Protein 6KD7 (pdb70)

Organism: Nonlabens dokdonensis (strain DSM 17205 / KCTC 12402 / DSW-6) (NCBI:txid592029)

Structure (mmCIF, N/CA/C/O backbone):
data_6KD7
#
_entry.id   6KD7
#
_cell.length_a   194.718
_cell.length_b   194.718
_cell.length_c   107.544
_cell.angle_alpha   90.000
_cell.angle_beta   90.000
_cell.angle_gamma   120.000
#
_symmetry.space_group_name_H-M   'P 63 2 2'
#
loop_
_entity.id
_entity.type
_entity.pdbx_description
1 polymer 'Polyprenyl synthetase'
2 non-polymer PYROPHOSPHATE
3 non-polymer GLYCEROL
4 non-polymer 'MAGNESIUM ION'
5 water water
#
loop_
_atom_site.group_PDB
_atom_site.id
_atom_site.type_symbol
_atom_site.label_atom_id
_atom_site.label_alt_id
_atom_site.label_comp_id
_atom_site.label_asym_id
_atom_site.label_entity_id
_atom_site.label_seq_id
_atom_site.pdbx_PDB_ins_code
_atom_site.Cartn_x
_atom_site.Cartn_y
_atom_site.Cartn_z
_atom_site.occupancy
_atom_site.B_iso_or_equiv
_atom_site.auth_seq_id
_atom_site.auth_comp_id
_atom_site.auth_asym_id
_atom_site.auth_atom_id
_atom_site.pdbx_PDB_model_num
ATOM 1 N N . MET A 1 1 ? 55.804 83.003 -2.266 1.00 69.34 1 MET A N 1
ATOM 2 C CA . MET A 1 1 ? 56.913 83.265 -1.294 1.00 74.67 1 MET A CA 1
ATOM 3 C C . MET A 1 1 ? 58.071 83.935 -2.032 1.00 68.44 1 MET A C 1
ATOM 4 O O . MET A 1 1 ? 58.256 83.641 -3.215 1.00 69.01 1 MET A O 1
ATOM 9 N N . ASN A 1 2 ? 58.882 84.716 -1.330 1.00 54.65 2 ASN A N 1
ATOM 10 C CA . ASN A 1 2 ? 60.168 85.202 -1.868 1.00 56.47 2 ASN A CA 1
ATOM 11 C C . ASN A 1 2 ? 60.989 83.989 -2.280 1.00 56.32 2 ASN A C 1
ATOM 12 O O . ASN A 1 2 ? 60.671 82.860 -1.837 1.00 56.59 2 ASN A O 1
ATOM 17 N N . THR A 1 3 ? 61.976 84.235 -3.127 1.00 50.78 3 THR A N 1
ATOM 18 C CA . THR A 1 3 ? 63.000 83.246 -3.533 1.00 56.66 3 THR A CA 1
ATOM 19 C C . THR A 1 3 ? 63.800 82.828 -2.290 1.00 48.29 3 THR A C 1
ATOM 20 O O . THR A 1 3 ? 64.045 83.700 -1.413 1.00 50.49 3 THR A O 1
ATOM 24 N N . LEU A 1 4 ? 64.188 81.555 -2.219 1.00 47.76 4 LEU A N 1
ATOM 25 C CA . LEU A 1 4 ? 65.205 81.042 -1.266 1.00 54.50 4 LEU A CA 1
ATOM 26 C C . LEU A 1 4 ? 66.335 82.062 -1.109 1.00 57.09 4 LEU A C 1
ATOM 27 O O . LEU A 1 4 ? 66.708 82.347 0.051 1.00 57.60 4 LEU A O 1
ATOM 32 N N . LYS A 1 5 ? 66.881 82.571 -2.218 1.00 58.31 5 LYS A N 1
ATOM 33 C CA . LYS A 1 5 ? 68.103 83.416 -2.186 1.00 55.45 5 LYS A CA 1
ATOM 34 C C . LYS A 1 5 ? 67.784 84.722 -1.445 1.00 47.78 5 LYS A C 1
ATOM 35 O O . LYS A 1 5 ? 68.611 85.223 -0.687 1.00 46.00 5 LYS A O 1
ATOM 41 N N . SER A 1 6 ? 66.614 85.282 -1.692 1.00 46.28 6 SER A N 1
ATOM 42 C CA . SER A 1 6 ? 66.137 86.521 -1.038 1.00 45.65 6 SER A CA 1
ATOM 43 C C . SER A 1 6 ? 65.917 86.253 0.472 1.00 46.17 6 SER A C 1
ATOM 44 O O . SER A 1 6 ? 66.394 87.062 1.310 1.00 40.55 6 SER A O 1
ATOM 47 N N . LEU A 1 7 ? 65.187 85.182 0.817 1.00 40.73 7 LEU A N 1
ATOM 48 C CA . LEU A 1 7 ? 64.958 84.771 2.238 1.00 38.76 7 LEU A CA 1
ATOM 49 C C . LEU A 1 7 ? 66.307 84.514 2.933 1.00 35.33 7 LEU A C 1
ATOM 50 O O . LEU A 1 7 ? 66.507 85.067 4.041 1.00 37.29 7 LEU A O 1
ATOM 55 N N . ARG A 1 8 ? 67.214 83.800 2.281 1.00 35.74 8 ARG A N 1
ATOM 56 C CA . ARG A 1 8 ? 68.517 83.488 2.907 1.00 40.23 8 ARG A CA 1
ATOM 57 C C . ARG A 1 8 ? 69.261 84.791 3.203 1.00 44.33 8 ARG A C 1
ATOM 58 O O . ARG A 1 8 ? 69.841 84.898 4.275 1.00 43.59 8 ARG A O 1
ATOM 66 N N . THR A 1 9 ? 69.160 85.770 2.310 1.00 42.15 9 THR A N 1
ATOM 67 C CA . THR A 1 9 ? 69.943 87.015 2.453 1.00 42.15 9 THR A CA 1
ATOM 68 C C . THR A 1 9 ? 69.401 87.777 3.665 1.00 37.69 9 THR A C 1
ATOM 69 O O . THR A 1 9 ? 70.216 88.248 4.489 1.00 39.20 9 THR A O 1
ATOM 73 N N . THR A 1 10 ? 68.081 87.938 3.747 1.00 37.05 10 THR A N 1
ATOM 74 C CA . THR A 1 10 ? 67.391 88.594 4.888 1.00 37.74 10 THR A CA 1
ATOM 75 C C . THR A 1 10 ? 67.730 87.806 6.170 1.00 36.65 10 THR A C 1
ATOM 76 O O . THR A 1 10 ? 68.067 88.426 7.185 1.00 36.01 10 THR A O 1
ATOM 80 N N . PHE A 1 11 ? 67.641 86.477 6.105 1.00 34.70 11 PHE A N 1
ATOM 81 C CA . PHE A 1 11 ? 67.879 85.595 7.276 1.00 37.74 11 PHE A CA 1
ATOM 82 C C . PHE A 1 11 ? 69.274 85.844 7.843 1.00 35.66 11 PHE A C 1
ATOM 83 O O . PHE A 1 11 ? 69.334 86.093 9.067 1.00 37.23 11 PHE A O 1
ATOM 91 N N . LEU A 1 12 ? 70.314 85.928 7.005 1.00 35.89 12 LEU A N 1
ATOM 92 C CA . LEU A 1 12 ? 71.720 86.052 7.484 1.00 35.22 12 LEU A CA 1
ATOM 93 C C . LEU A 1 12 ? 71.945 87.443 8.040 1.00 36.63 12 LEU A C 1
ATOM 94 O O . LEU A 1 12 ? 72.683 87.566 9.034 1.00 41.28 12 LEU A O 1
ATOM 99 N N . GLU A 1 13 ? 71.235 88.435 7.528 1.00 40.29 13 GLU A N 1
ATOM 100 C CA . GLU A 1 13 ? 71.283 89.802 8.105 1.00 50.88 13 GLU A CA 1
ATOM 101 C C . GLU A 1 13 ? 70.664 89.782 9.509 1.00 45.29 13 GLU A C 1
ATOM 102 O O . GLU A 1 13 ? 71.265 90.352 10.431 1.00 41.52 13 GLU A O 1
ATOM 108 N N . GLU A 1 14 ? 69.479 89.195 9.639 1.00 40.49 14 GLU A N 1
ATOM 109 C CA . GLU A 1 14 ? 68.701 89.193 10.902 1.00 44.14 14 GLU A CA 1
ATOM 110 C C . GLU A 1 14 ? 69.420 88.313 11.955 1.00 43.79 14 GLU A C 1
ATOM 111 O O . GLU A 1 14 ? 69.515 88.759 13.121 1.00 43.79 14 GLU A O 1
ATOM 117 N N . LEU A 1 15 ? 70.009 87.180 11.547 1.00 39.98 15 LEU A N 1
ATOM 118 C CA . LEU A 1 15 ? 70.883 86.335 12.405 1.00 40.70 15 LEU A CA 1
ATOM 119 C C . LEU A 1 15 ? 71.984 87.189 13.033 1.00 43.12 15 LEU A C 1
ATOM 120 O O . LEU A 1 15 ? 72.134 87.174 14.271 1.00 41.06 15 LEU A O 1
ATOM 125 N N . LYS A 1 16 ? 72.730 87.918 12.217 1.00 43.16 16 LYS A N 1
ATOM 126 C CA . LYS A 1 16 ? 73.846 88.724 12.759 1.00 49.25 16 LYS A CA 1
ATOM 127 C C . LYS A 1 16 ? 73.280 89.747 13.742 1.00 48.54 16 LYS A C 1
ATOM 128 O O . LYS A 1 16 ? 73.889 89.954 14.788 1.00 56.17 16 LYS A O 1
ATOM 134 N N . SER A 1 17 ? 72.156 90.355 13.394 1.00 39.07 17 SER A N 1
ATOM 135 C CA . SER A 1 17 ? 71.492 91.370 14.246 1.00 44.24 17 SER A CA 1
ATOM 136 C C . SER A 1 17 ? 70.899 90.804 15.549 1.00 44.61 17 SER A C 1
ATOM 137 O O . SER A 1 17 ? 70.936 91.520 16.543 1.00 51.21 17 SER A O 1
ATOM 140 N N . LYS A 1 18 ? 70.324 89.599 15.538 1.00 44.61 18 LYS A N 1
ATOM 141 C CA . LYS A 1 18 ? 69.620 89.082 16.747 1.00 44.91 18 LYS A CA 1
ATOM 142 C C . LY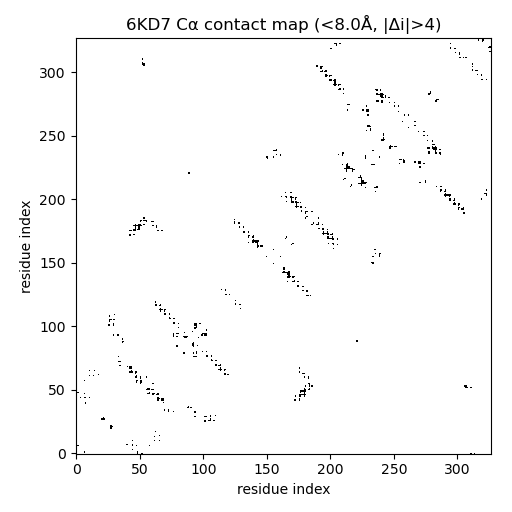S A 1 18 ? 70.446 88.138 17.626 1.00 45.74 18 LYS A C 1
ATOM 14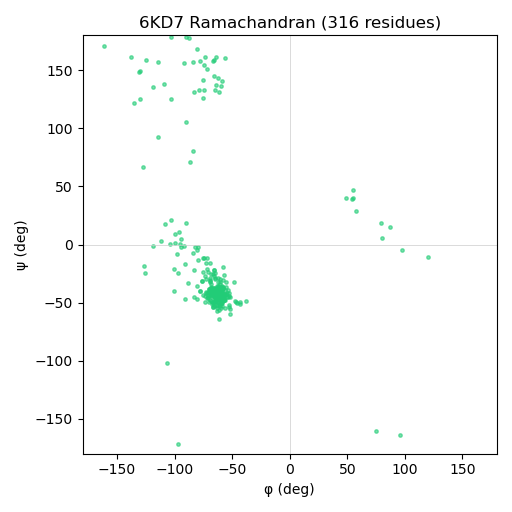3 O O . LYS A 1 18 ? 69.931 87.749 18.675 1.00 49.93 18 LYS A O 1
ATOM 149 N N . VAL A 1 19 ? 71.633 87.717 17.195 1.00 38.30 19 VAL A N 1
ATOM 150 C CA . VAL A 1 19 ? 72.481 86.868 18.082 1.00 34.94 19 VAL A CA 1
ATOM 151 C C . VAL A 1 19 ? 73.712 87.711 18.382 1.00 31.35 19 VAL A C 1
ATOM 152 O O . VAL A 1 19 ? 74.654 87.645 17.613 1.00 32.32 19 VAL A O 1
ATOM 156 N N . THR A 1 20 ? 73.667 88.458 19.479 1.00 29.91 20 THR A N 1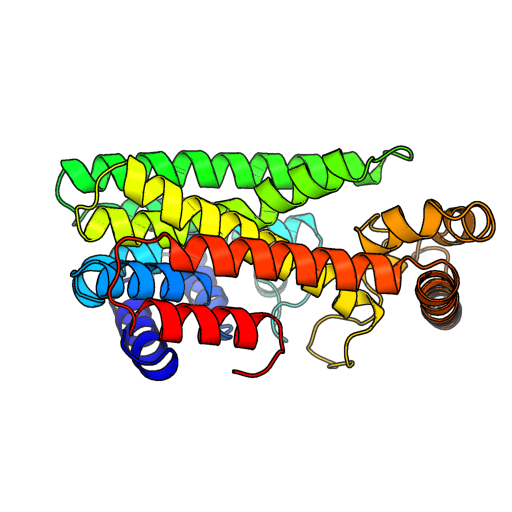
ATOM 157 C CA . THR A 1 20 ? 74.717 89.458 19.780 1.00 36.03 20 THR A CA 1
ATOM 158 C C . THR A 1 20 ? 75.482 89.191 21.079 1.00 34.55 20 THR A C 1
ATOM 159 O O . THR A 1 20 ? 76.381 89.974 21.359 1.00 39.44 20 THR A O 1
ATOM 163 N N . ALA A 1 21 ? 75.163 88.141 21.832 1.00 31.16 21 ALA A N 1
ATOM 164 C CA . ALA A 1 21 ? 75.906 87.934 23.093 1.00 29.94 21 ALA A CA 1
ATOM 165 C C . ALA A 1 21 ? 77.385 87.724 22.762 1.00 31.37 21 ALA A C 1
ATOM 166 O O . ALA A 1 21 ? 77.657 86.952 21.862 1.00 32.94 21 ALA A O 1
ATOM 168 N N . THR A 1 22 ? 78.287 88.428 23.442 1.00 29.18 22 THR A N 1
ATOM 169 C CA . THR A 1 22 ? 79.730 88.234 23.164 1.00 34.67 22 THR A CA 1
ATOM 170 C C . THR A 1 22 ? 80.533 87.896 24.425 1.00 34.64 22 THR A C 1
ATOM 171 O O . THR A 1 22 ? 81.588 87.302 24.283 1.00 31.30 22 THR A O 1
ATOM 175 N N . GLU A 1 23 ? 80.054 88.286 25.604 1.00 36.20 23 GLU A N 1
ATOM 176 C CA . GLU A 1 23 ? 80.836 88.067 26.848 1.00 37.22 23 GLU A CA 1
ATOM 177 C C . GLU A 1 23 ? 80.072 87.162 27.817 1.00 35.31 23 GLU A C 1
ATOM 178 O O . GLU A 1 23 ? 78.895 87.416 28.007 1.00 31.93 23 GLU A O 1
ATOM 184 N N . PRO A 1 24 ? 80.699 86.151 28.460 1.00 31.44 24 PRO A N 1
ATOM 185 C CA . PRO A 1 24 ? 82.120 85.824 28.290 1.00 28.08 24 PRO A CA 1
ATOM 186 C C . PRO A 1 24 ? 82.446 85.108 26.970 1.00 27.72 24 PRO A C 1
ATOM 187 O O . PRO A 1 24 ? 81.715 84.255 26.584 1.00 28.91 24 PRO A O 1
ATOM 191 N N . ALA A 1 25 ? 83.583 85.455 26.377 1.00 28.30 25 ALA A N 1
ATOM 192 C CA . ALA A 1 25 ? 84.003 84.940 25.058 1.00 29.73 25 ALA A CA 1
ATOM 193 C C . ALA A 1 25 ? 84.106 83.415 25.082 1.00 26.05 25 ALA A C 1
ATOM 194 O O . ALA A 1 25 ? 83.717 82.819 24.102 1.00 24.51 25 ALA A O 1
ATOM 196 N N . GLY A 1 26 ? 84.593 82.836 26.177 1.00 24.81 26 GLY A N 1
ATOM 197 C CA . GLY A 1 26 ? 84.726 81.365 26.304 1.00 25.42 26 GLY A CA 1
ATOM 198 C C . GLY A 1 26 ? 83.402 80.633 26.107 1.00 26.74 26 GLY A C 1
ATOM 199 O O . GLY A 1 26 ? 83.396 79.414 25.743 1.00 27.09 26 GLY A O 1
ATOM 200 N N . LEU A 1 27 ? 82.291 81.317 26.384 1.00 25.77 27 LEU A N 1
ATOM 201 C CA . LEU A 1 27 ? 80.958 80.728 26.164 1.00 25.73 27 LEU A CA 1
ATOM 202 C C . LEU A 1 27 ? 80.440 81.056 24.751 1.00 23.14 27 LEU A C 1
ATOM 203 O O . LEU A 1 27 ? 79.862 80.154 24.100 1.00 26.51 27 LEU A O 1
ATOM 208 N N . TYR A 1 28 ? 80.528 82.317 24.311 1.00 23.95 28 TYR A N 1
ATOM 209 C CA . TYR A 1 28 ? 79.753 82.799 23.128 1.00 24.90 28 TYR A CA 1
ATOM 210 C C . TYR A 1 28 ? 80.598 82.766 21.844 1.00 24.87 28 TYR A C 1
ATOM 211 O O . TYR A 1 28 ? 79.983 82.584 20.774 1.00 26.20 28 TYR A O 1
ATOM 220 N N . ASP A 1 29 ? 81.931 82.821 21.910 1.00 26.36 29 ASP A N 1
ATOM 221 C CA . ASP A 1 29 ? 82.762 82.756 20.665 1.00 28.59 29 ASP A CA 1
ATOM 222 C C . ASP A 1 29 ? 82.392 81.530 19.835 1.00 25.88 29 ASP A C 1
ATOM 223 O O . ASP A 1 29 ? 82.142 81.644 18.643 1.00 24.64 29 ASP A O 1
ATOM 228 N N . PRO A 1 30 ? 82.235 80.326 20.438 1.00 24.46 30 PRO A N 1
ATOM 229 C CA . PRO A 1 30 ? 81.842 79.162 19.677 1.00 23.49 30 PRO A CA 1
ATOM 230 C C . PRO A 1 30 ? 80.433 79.253 19.098 1.00 24.31 30 PRO A C 1
ATOM 231 O O . PRO A 1 30 ? 80.157 78.559 18.128 1.00 23.40 30 PRO A O 1
ATOM 235 N N . VAL A 1 31 ? 79.554 80.088 19.646 1.00 25.90 31 VAL A N 1
ATOM 236 C CA . VAL A 1 31 ? 78.200 80.211 19.046 1.00 24.86 31 VAL A CA 1
ATOM 237 C C . VAL A 1 31 ? 78.357 80.923 17.695 1.00 23.93 31 VAL A C 1
ATOM 238 O O . VAL A 1 31 ? 77.793 80.454 16.698 1.00 23.30 31 VAL A O 1
ATOM 242 N N . HIS A 1 32 ? 79.067 82.037 17.665 1.00 24.37 32 HIS A N 1
ATOM 243 C CA . HIS A 1 32 ? 79.306 82.795 16.399 1.00 30.26 32 HIS A CA 1
ATOM 244 C C . HIS A 1 32 ? 80.038 81.901 15.372 1.00 31.06 32 HIS A C 1
ATOM 245 O O . HIS A 1 32 ? 79.657 81.877 14.179 1.00 25.68 32 HIS A O 1
ATOM 252 N N . TYR A 1 33 ? 81.012 81.121 15.848 1.00 28.82 33 TYR A N 1
ATOM 253 C CA . TYR A 1 33 ? 81.788 80.204 15.002 1.00 24.98 33 TYR A CA 1
ATOM 254 C C . TYR A 1 33 ? 80.851 79.199 14.349 1.00 24.99 33 TYR A C 1
ATOM 255 O O . TYR A 1 33 ? 80.878 79.055 13.130 1.00 25.39 33 TYR A O 1
ATOM 264 N N . ILE A 1 34 ? 80.039 78.475 15.117 1.00 26.48 34 ILE A N 1
ATOM 265 C CA . ILE A 1 34 ? 79.253 77.384 14.487 1.00 25.30 34 ILE A CA 1
ATOM 266 C C . ILE A 1 34 ? 78.176 77.982 13.575 1.00 26.86 34 ILE A C 1
ATOM 267 O O . ILE A 1 34 ? 77.831 77.327 12.559 1.00 26.82 34 ILE A O 1
ATOM 272 N N . LEU A 1 35 ? 77.650 79.167 13.889 1.00 27.05 35 LEU A N 1
ATOM 273 C CA . LEU A 1 35 ? 76.591 79.796 13.043 1.00 29.96 35 LEU A CA 1
ATOM 274 C C . LEU A 1 35 ? 77.192 80.369 11.765 1.00 34.18 35 LEU A C 1
ATOM 275 O O . LEU A 1 35 ? 76.423 80.668 10.895 1.00 33.86 35 LEU A O 1
ATOM 280 N N . ASP A 1 36 ? 78.514 80.467 11.667 1.00 34.80 36 ASP A N 1
ATOM 281 C CA . ASP A 1 36 ? 79.207 81.038 10.502 1.00 37.14 36 ASP A CA 1
ATOM 282 C C . ASP A 1 36 ? 79.808 79.945 9.618 1.00 37.69 36 ASP A C 1
ATOM 283 O O . ASP A 1 36 ? 80.687 80.280 8.863 1.00 44.06 36 ASP A O 1
ATOM 288 N N . LEU A 1 37 ? 79.354 78.707 9.669 1.00 35.00 37 LEU A N 1
ATOM 289 C CA . LEU A 1 37 ? 79.958 77.646 8.832 1.00 35.85 37 LEU A CA 1
ATOM 290 C C . LEU A 1 37 ? 79.206 77.543 7.507 1.00 45.13 37 LEU A C 1
ATOM 291 O O . LEU A 1 37 ? 79.579 76.699 6.695 1.00 36.05 37 LEU A O 1
ATOM 296 N N . GLY A 1 38 ? 78.164 78.349 7.299 1.00 48.89 38 GLY A N 1
ATOM 297 C CA . GLY A 1 38 ? 77.505 78.435 5.982 1.00 45.65 38 GLY A CA 1
ATOM 298 C C . GLY A 1 38 ? 76.609 77.261 5.618 1.00 40.98 38 GLY A C 1
ATOM 299 O O . GLY A 1 38 ? 76.101 76.558 6.502 1.00 42.18 38 GLY A O 1
ATOM 300 N N . GLY A 1 39 ? 76.339 77.127 4.322 1.00 46.85 39 GLY A N 1
ATOM 301 C CA . GLY A 1 39 ? 75.363 76.174 3.759 1.00 48.78 39 GLY A CA 1
ATOM 302 C C . GLY A 1 39 ? 73.971 76.766 3.494 1.00 48.88 39 GLY A C 1
ATOM 303 O O . GLY A 1 39 ? 73.790 78.008 3.482 1.00 45.77 39 GLY A O 1
ATOM 304 N N . LYS A 1 40 ? 73.004 75.867 3.319 1.00 48.66 40 LYS A N 1
ATOM 305 C CA . LYS A 1 40 ? 71.683 76.151 2.713 1.00 57.15 40 LYS A CA 1
ATOM 306 C C . LYS A 1 40 ? 70.715 76.724 3.754 1.00 42.87 40 LYS A C 1
ATOM 307 O O . LYS A 1 40 ? 69.836 77.420 3.302 1.00 41.91 40 LYS A O 1
ATOM 313 N N . ARG A 1 41 ? 70.916 76.514 5.061 1.00 35.64 41 ARG A N 1
ATOM 314 C CA . ARG A 1 41 ? 69.990 76.963 6.143 1.00 32.13 41 ARG A CA 1
ATOM 315 C C . ARG A 1 41 ? 68.558 76.552 5.814 1.00 31.60 41 ARG A C 1
ATOM 316 O O . ARG A 1 41 ? 67.659 77.385 5.980 1.00 30.05 41 ARG A O 1
ATOM 324 N N . LEU A 1 42 ? 68.366 75.357 5.271 1.00 31.64 42 LEU A N 1
ATOM 325 C CA . LEU A 1 42 ? 67.052 74.787 4.905 1.00 34.19 42 LEU A CA 1
ATOM 326 C C . LEU A 1 42 ? 66.059 75.017 6.044 1.00 35.22 42 LEU A C 1
ATOM 327 O O . LEU A 1 42 ? 64.904 75.408 5.771 1.00 33.86 42 LEU A O 1
ATOM 332 N N . ARG A 1 43 ? 66.412 74.674 7.279 1.00 34.02 43 ARG A N 1
ATOM 333 C CA . ARG A 1 43 ? 65.378 74.577 8.349 1.00 32.12 43 ARG A CA 1
ATOM 334 C C . ARG A 1 43 ? 64.786 75.951 8.645 1.00 28.61 43 ARG A C 1
ATOM 335 O O . ARG A 1 43 ? 63.589 76.151 8.558 1.00 26.69 43 ARG A O 1
ATOM 343 N N . PRO A 1 44 ? 65.578 76.991 8.934 1.00 28.85 44 PRO A N 1
ATOM 344 C CA . PRO A 1 44 ? 64.995 78.298 9.189 1.00 30.73 44 PRO A CA 1
ATOM 345 C C . PRO A 1 44 ? 64.165 78.817 7.999 1.00 33.06 44 PRO A C 1
ATOM 346 O O . PRO A 1 44 ? 63.177 79.422 8.226 1.00 31.54 44 PRO A O 1
ATOM 350 N N . LEU A 1 45 ? 64.591 78.544 6.770 1.00 29.99 45 LEU A N 1
ATOM 351 C CA . LEU A 1 45 ? 63.904 79.031 5.551 1.00 28.84 45 LEU A CA 1
ATOM 352 C C . LEU A 1 45 ? 62.572 78.328 5.416 1.00 26.23 45 LEU A C 1
ATOM 353 O O . LEU A 1 45 ? 61.699 78.952 4.904 1.00 28.64 45 LEU A O 1
ATOM 358 N N . LEU A 1 46 ? 62.396 77.111 5.899 1.00 23.81 46 LEU A N 1
ATOM 359 C CA . LEU A 1 46 ? 61.057 76.470 5.900 1.00 28.09 46 LEU A CA 1
ATOM 360 C C . LEU A 1 46 ? 60.079 77.316 6.752 1.00 31.64 46 LEU A C 1
ATOM 361 O O . LEU A 1 46 ? 58.901 77.437 6.344 1.00 29.52 46 LEU A O 1
ATOM 366 N N . THR A 1 47 ? 60.540 77.852 7.887 1.00 29.91 47 THR A N 1
ATOM 367 C CA . THR A 1 47 ? 59.747 78.662 8.837 1.00 29.17 47 THR A CA 1
ATOM 368 C C . THR A 1 47 ? 59.264 79.917 8.083 1.00 33.07 47 THR A C 1
ATOM 369 O O . THR A 1 47 ? 58.017 80.132 8.058 1.00 30.27 47 THR A O 1
ATOM 373 N N . LEU A 1 48 ? 60.183 80.640 7.439 1.00 29.73 48 LEU A N 1
ATOM 374 C CA . LEU A 1 48 ? 59.881 81.876 6.662 1.00 33.67 48 LEU A CA 1
ATOM 375 C C . LEU A 1 48 ? 58.931 81.555 5.499 1.00 33.77 48 LEU A C 1
ATOM 376 O O . LEU A 1 48 ? 57.933 82.265 5.318 1.00 34.87 48 LEU A O 1
ATOM 381 N N . MET A 1 49 ? 59.160 80.474 4.780 1.00 31.22 49 MET A N 1
ATOM 382 C CA . MET A 1 49 ? 58.312 80.114 3.635 1.00 33.38 49 MET A CA 1
ATOM 383 C C . MET A 1 49 ? 56.895 79.852 4.146 1.00 36.87 49 MET A C 1
ATOM 384 O O . MET A 1 49 ? 55.943 80.309 3.491 1.00 31.06 49 MET A O 1
ATOM 389 N N . SER A 1 50 ? 56.758 79.092 5.234 1.00 32.25 50 SER A N 1
ATOM 390 C CA . SER A 1 50 ? 55.455 78.706 5.841 1.00 33.50 50 SER A CA 1
ATOM 391 C C . SER A 1 50 ? 54.696 79.982 6.223 1.00 34.79 50 SER A C 1
ATOM 392 O O . SER A 1 50 ? 53.532 80.129 5.864 1.00 35.55 50 SER A O 1
ATOM 395 N N . ALA A 1 51 ? 55.366 80.868 6.934 1.00 29.97 51 ALA A N 1
ATOM 396 C CA . ALA A 1 51 ? 54.831 82.156 7.355 1.00 34.75 51 ALA A CA 1
ATOM 397 C C . ALA A 1 51 ? 54.259 82.865 6.107 1.00 38.82 51 ALA A C 1
ATOM 398 O O . ALA A 1 51 ? 53.063 83.095 6.092 1.00 33.25 51 ALA A O 1
ATOM 400 N N . GLU A 1 52 ? 55.065 83.131 5.084 1.00 38.00 52 GLU A N 1
ATOM 401 C CA . GLU A 1 52 ? 54.635 83.892 3.878 1.00 39.50 52 GLU A CA 1
ATOM 402 C C . GLU A 1 52 ? 53.417 83.227 3.215 1.00 41.76 52 GLU A C 1
ATOM 403 O O . GLU A 1 52 ? 52.392 83.897 3.077 1.00 48.91 52 GLU A O 1
ATOM 409 N N . MET A 1 53 ? 53.515 81.951 2.886 1.00 36.46 53 MET A N 1
ATOM 410 C CA . MET A 1 53 ? 52.432 81.168 2.276 1.00 37.82 53 MET A CA 1
ATOM 411 C C . MET A 1 53 ? 51.120 81.345 3.027 1.00 39.19 53 MET A C 1
ATOM 412 O O . MET A 1 53 ? 50.094 81.075 2.412 1.00 39.00 53 MET A O 1
ATOM 417 N N . TYR A 1 54 ? 51.130 81.546 4.336 1.00 31.79 54 TYR A N 1
ATOM 418 C CA . TYR A 1 54 ? 49.874 81.559 5.120 1.00 32.24 54 TYR A CA 1
ATOM 419 C C . TYR A 1 54 ? 49.497 83.009 5.465 1.00 32.20 54 TYR A C 1
ATOM 420 O O . TYR A 1 54 ? 48.498 83.249 6.155 1.00 37.35 54 TYR A O 1
ATOM 429 N N . GLY A 1 55 ? 50.290 83.971 5.026 1.00 31.04 55 GLY A N 1
ATOM 430 C CA . GLY A 1 55 ? 49.851 85.361 5.053 1.00 31.85 55 GLY A CA 1
ATOM 431 C C . GLY A 1 55 ? 50.735 86.236 5.884 1.00 43.18 55 GLY A C 1
ATOM 432 O O . GLY A 1 55 ? 50.531 87.442 5.795 1.00 46.98 55 GLY A O 1
ATOM 433 N N . ALA A 1 56 ? 51.674 85.713 6.682 1.00 39.72 56 ALA A N 1
ATOM 434 C CA . ALA A 1 56 ? 52.478 86.595 7.548 1.00 35.03 56 ALA A CA 1
ATOM 435 C C . ALA A 1 56 ? 53.674 87.065 6.750 1.00 33.28 56 ALA A C 1
ATOM 436 O O . ALA A 1 56 ? 53.832 86.590 5.639 1.00 39.38 56 ALA A O 1
ATOM 438 N N . THR A 1 57 ? 54.510 87.916 7.321 1.00 33.51 57 THR A N 1
ATOM 439 C CA . THR A 1 57 ? 55.827 88.257 6.742 1.00 37.77 57 THR A CA 1
ATOM 440 C C . THR A 1 57 ? 56.948 87.348 7.274 1.00 41.52 57 THR A C 1
ATOM 441 O O . THR A 1 57 ? 56.861 86.822 8.415 1.00 34.75 57 THR A O 1
ATOM 445 N N . ALA A 1 58 ? 58.003 87.246 6.480 1.00 39.27 58 ALA A N 1
ATOM 446 C CA . ALA A 1 58 ? 59.328 86.768 6.893 1.00 40.88 58 ALA A CA 1
ATOM 447 C C . ALA A 1 58 ? 59.708 87.476 8.183 1.00 42.97 58 ALA A C 1
ATOM 448 O O . ALA A 1 58 ? 60.152 86.790 9.135 1.00 39.84 58 ALA A O 1
ATOM 450 N N . LYS A 1 59 ? 59.565 88.794 8.202 1.00 39.42 59 LYS A N 1
ATOM 451 C CA . LYS A 1 59 ? 60.005 89.598 9.362 1.00 44.08 59 LYS A CA 1
ATOM 452 C C . LYS A 1 59 ? 59.259 89.124 10.608 1.00 42.68 59 LYS A C 1
ATOM 453 O O . LYS A 1 59 ? 59.876 89.066 11.661 1.00 36.09 59 LYS A O 1
ATOM 459 N N . ASP A 1 60 ? 57.990 88.764 10.465 1.00 37.96 60 ASP A N 1
ATOM 460 C CA . ASP A 1 60 ? 57.208 88.353 11.655 1.00 41.15 60 ASP A CA 1
ATOM 461 C C . ASP A 1 60 ? 57.796 87.034 12.178 1.00 39.94 60 ASP A C 1
ATOM 462 O O . ASP A 1 60 ? 57.953 86.923 13.393 1.00 36.71 60 ASP A O 1
ATOM 467 N N . ALA A 1 61 ? 58.107 86.104 11.274 1.00 32.84 61 ALA A N 1
ATOM 468 C CA . ALA A 1 61 ? 58.561 84.733 11.568 1.00 34.49 61 ALA A CA 1
ATOM 469 C C . ALA A 1 61 ? 60.056 84.674 11.926 1.00 30.13 61 ALA A C 1
ATOM 470 O O . ALA A 1 61 ? 60.527 83.605 12.281 1.00 31.67 61 ALA A O 1
ATOM 472 N N . MET A 1 62 ? 60.772 85.774 11.840 1.00 27.88 62 MET A N 1
ATOM 473 C CA . MET A 1 62 ? 62.243 85.755 11.768 1.00 28.82 62 MET A CA 1
ATOM 474 C C . MET A 1 62 ? 62.799 85.208 13.095 1.00 34.01 62 MET A C 1
ATOM 475 O O . MET A 1 62 ? 63.652 84.333 13.023 1.00 29.34 62 MET A O 1
ATOM 480 N N . ASN A 1 63 ? 62.366 85.730 14.248 1.00 31.25 63 ASN A N 1
ATOM 481 C CA . ASN A 1 63 ? 62.913 85.293 15.565 1.00 31.49 63 ASN A CA 1
ATOM 482 C C . ASN A 1 63 ? 62.719 83.768 15.699 1.00 28.11 63 ASN A C 1
ATOM 483 O O . ASN A 1 63 ? 63.686 83.089 16.066 1.00 27.76 63 ASN A O 1
ATOM 488 N N . ALA A 1 64 ? 61.568 83.232 15.318 1.00 25.27 64 ALA A N 1
ATOM 489 C CA . ALA A 1 64 ? 61.289 81.792 15.382 1.00 24.87 64 ALA A CA 1
ATOM 490 C C . ALA A 1 64 ? 62.189 81.011 14.410 1.00 29.69 64 ALA A C 1
ATOM 491 O O . ALA A 1 64 ? 62.583 79.861 14.740 1.00 30.18 64 ALA A O 1
ATOM 493 N N . ALA A 1 65 ? 62.394 81.534 13.208 1.00 26.82 65 ALA A N 1
ATOM 494 C CA . ALA A 1 65 ? 63.303 80.956 12.192 1.00 27.91 65 ALA A CA 1
ATOM 495 C C . ALA A 1 65 ? 64.722 80.869 12.786 1.00 26.42 65 ALA A C 1
ATOM 496 O O . ALA A 1 65 ? 65.350 79.827 12.690 1.00 24.87 65 ALA A O 1
ATOM 498 N N . ILE A 1 66 ? 65.180 81.934 13.403 1.00 23.28 66 ILE A N 1
ATOM 499 C CA . ILE A 1 66 ? 66.507 81.964 14.041 1.00 26.05 66 ILE A CA 1
ATOM 500 C C . ILE A 1 66 ? 66.537 80.955 15.200 1.00 30.71 66 ILE A C 1
ATOM 501 O O . ILE A 1 66 ? 67.562 80.251 15.307 1.00 26.48 66 ILE A O 1
ATOM 506 N N . ALA A 1 67 ? 65.454 80.792 15.975 1.00 27.27 67 ALA A N 1
ATOM 507 C CA . ALA A 1 67 ? 65.408 79.777 17.056 1.00 27.68 67 ALA A CA 1
ATOM 508 C C . ALA A 1 67 ? 65.686 78.397 16.446 1.00 25.56 67 ALA A C 1
ATOM 509 O O . ALA A 1 67 ? 66.406 77.573 17.040 1.00 22.57 67 ALA A O 1
ATOM 511 N N . VAL A 1 68 ? 65.010 78.110 15.355 1.00 23.30 68 VAL A N 1
ATOM 512 C CA . VAL A 1 68 ? 65.138 76.810 14.677 1.00 26.27 68 VAL A CA 1
ATOM 513 C C . VAL A 1 68 ? 66.621 76.560 14.335 1.00 26.72 68 VAL A C 1
ATOM 514 O O . VAL A 1 68 ? 67.098 75.463 14.589 1.00 26.75 68 VAL A O 1
ATOM 518 N N . GLU A 1 69 ? 67.298 77.532 13.753 1.00 27.43 69 GLU A N 1
ATOM 519 C CA . GLU A 1 69 ? 68.693 77.393 13.307 1.00 28.60 69 GLU A CA 1
ATOM 520 C C . GLU A 1 69 ? 69.580 77.273 14.552 1.00 27.25 69 GLU A C 1
ATOM 521 O O . GLU A 1 69 ? 70.552 76.505 14.500 1.00 24.88 69 GLU A O 1
ATOM 527 N N . VAL A 1 70 ? 69.321 78.064 15.588 1.00 23.37 70 VAL A N 1
ATOM 528 C CA . VAL A 1 70 ? 70.161 77.993 16.805 1.00 23.16 70 VAL A CA 1
ATOM 529 C C . VAL A 1 70 ? 69.987 76.599 17.405 1.00 26.61 70 VAL A C 1
ATOM 530 O O . VAL A 1 70 ? 71.000 75.960 17.713 1.00 24.38 70 VAL A O 1
ATOM 534 N N . PHE A 1 71 ? 68.761 76.096 17.415 1.00 25.45 71 PHE A N 1
ATOM 535 C CA . PHE A 1 71 ? 68.450 74.767 17.962 1.00 24.47 71 PHE A CA 1
ATOM 536 C C . PHE A 1 71 ? 69.220 73.729 17.169 1.00 25.19 71 PHE A C 1
ATOM 537 O O . PHE A 1 71 ? 69.920 72.907 17.784 1.00 24.32 71 PHE A O 1
ATOM 545 N N . HIS A 1 72 ? 69.036 73.714 15.857 1.00 21.73 72 HIS A N 1
ATOM 546 C CA . HIS A 1 72 ? 69.681 72.705 14.979 1.00 24.63 72 HIS A CA 1
ATOM 547 C C . HIS A 1 72 ? 71.210 72.685 15.226 1.00 24.10 72 HIS A C 1
ATOM 548 O O . HIS A 1 72 ? 71.748 71.588 15.382 1.00 22.78 72 HIS A O 1
ATOM 555 N N . ASN A 1 73 ? 71.831 73.851 15.326 1.00 22.47 73 ASN A N 1
ATOM 556 C CA . ASN A 1 73 ? 73.286 73.989 15.514 1.00 26.63 73 ASN A CA 1
ATOM 557 C C . ASN A 1 73 ? 73.654 73.505 16.913 1.00 27.34 73 ASN A C 1
ATOM 558 O O . ASN A 1 73 ? 74.713 72.894 17.022 1.00 24.54 73 ASN A O 1
ATOM 563 N N . PHE A 1 74 ? 72.759 73.671 17.878 1.00 24.62 74 PHE A N 1
ATOM 564 C CA . PHE A 1 74 ? 73.014 73.146 19.236 1.00 22.73 74 PHE A CA 1
ATOM 565 C C . PHE A 1 74 ? 73.131 71.626 19.123 1.00 22.46 74 PHE A C 1
ATOM 566 O O . PHE A 1 74 ? 74.074 71.082 19.658 1.00 23.30 74 PHE A O 1
ATOM 574 N N . THR A 1 75 ? 72.238 71.001 18.355 1.00 20.13 75 THR A N 1
ATOM 575 C CA . THR A 1 75 ? 72.273 69.548 18.198 1.00 22.57 75 THR A CA 1
ATOM 576 C C . THR A 1 75 ? 73.571 69.164 17.481 1.00 26.98 75 THR A C 1
ATOM 577 O O . THR A 1 75 ? 74.109 68.111 17.795 1.00 23.54 75 THR A O 1
ATOM 581 N N . LEU A 1 76 ? 74.046 69.944 16.521 1.00 25.43 76 LEU A N 1
ATOM 582 C CA . LEU A 1 76 ? 75.258 69.528 15.781 1.00 25.74 76 LEU A CA 1
ATOM 583 C C . LEU A 1 76 ? 76.476 69.585 16.726 1.00 24.69 76 LEU A C 1
ATOM 584 O O . LEU A 1 76 ? 77.393 68.732 16.653 1.00 23.12 76 LEU A O 1
ATOM 589 N N . LEU A 1 77 ? 76.490 70.589 17.596 1.00 21.18 77 LEU A N 1
ATOM 590 C CA . LEU A 1 77 ? 77.625 70.797 18.523 1.00 24.02 77 LEU A CA 1
ATOM 591 C C . LEU A 1 77 ? 77.763 69.591 19.460 1.00 25.68 77 LEU A C 1
ATOM 592 O O . LEU A 1 77 ? 78.831 69.013 19.489 1.00 23.51 77 LEU A O 1
ATOM 597 N N . HIS A 1 78 ? 76.668 69.152 20.074 1.00 23.42 78 HIS A N 1
ATOM 598 C CA . HIS A 1 78 ? 76.702 67.999 21.007 1.00 21.99 78 HIS A CA 1
ATOM 599 C C . HIS A 1 78 ? 76.963 66.737 20.169 1.00 21.84 78 HIS A C 1
ATOM 600 O O . HIS A 1 78 ? 77.699 65.859 20.592 1.00 22.01 78 HIS A O 1
ATOM 607 N N . ASP A 1 79 ? 76.332 66.650 19.007 1.00 21.12 79 ASP A N 1
ATOM 608 C CA . ASP A 1 79 ? 76.482 65.447 18.159 1.00 23.57 79 ASP A CA 1
ATOM 609 C C . ASP A 1 79 ? 77.934 65.279 17.710 1.00 23.95 79 ASP A C 1
ATOM 610 O O . ASP A 1 79 ? 78.412 64.167 17.737 1.00 22.36 79 ASP A O 1
ATOM 615 N N . ASP A 1 80 ? 78.586 66.368 17.318 1.00 25.61 80 ASP A N 1
ATOM 616 C CA . ASP A 1 80 ? 80.002 66.319 16.897 1.00 24.31 80 ASP A CA 1
ATOM 617 C C . ASP A 1 80 ? 80.846 65.787 18.074 1.00 24.25 80 ASP A C 1
ATOM 618 O O . ASP A 1 80 ? 81.772 65.035 17.831 1.00 22.15 80 ASP A O 1
ATOM 623 N N . ILE A 1 81 ? 80.563 66.182 19.305 1.00 21.77 81 ILE A N 1
ATOM 624 C CA . ILE A 1 81 ? 81.270 65.652 20.498 1.00 23.62 81 ILE A CA 1
ATOM 625 C C . ILE A 1 81 ? 80.967 64.151 20.579 1.00 23.70 81 ILE A C 1
ATOM 626 O O . ILE A 1 81 ? 81.878 63.358 20.563 1.00 29.08 81 ILE A O 1
ATOM 631 N N . MET A 1 82 ? 79.703 63.777 20.644 1.00 24.93 82 MET A N 1
ATOM 632 C CA . MET A 1 82 ? 79.335 62.358 20.871 1.00 27.98 82 MET A CA 1
ATOM 633 C C . MET A 1 82 ? 79.824 61.461 19.730 1.00 31.12 82 MET A C 1
ATOM 634 O O . MET A 1 82 ? 80.068 60.296 19.971 1.00 26.82 82 MET A O 1
ATOM 639 N N . ASP A 1 83 ? 79.931 61.999 18.521 1.00 28.35 83 ASP A N 1
ATOM 640 C CA . ASP A 1 83 ? 80.362 61.189 17.356 1.00 30.86 83 ASP A CA 1
ATOM 641 C C . ASP A 1 83 ? 81.868 61.338 17.128 1.00 28.59 83 ASP A C 1
ATOM 642 O O . ASP A 1 83 ? 82.363 60.729 16.202 1.00 29.25 83 ASP A O 1
ATOM 647 N N . ALA A 1 84 ? 82.550 62.123 17.956 1.00 28.29 84 ALA A N 1
ATOM 648 C CA . ALA A 1 84 ? 84.003 62.356 17.800 1.00 30.68 84 ALA A CA 1
ATOM 649 C C . ALA A 1 84 ? 84.306 62.863 16.382 1.00 30.17 84 ALA A C 1
ATOM 650 O O . ALA A 1 84 ? 85.186 62.316 15.737 1.00 31.81 84 ALA A O 1
ATOM 652 N N . ALA A 1 85 ? 83.541 63.842 15.910 1.00 26.68 85 ALA A N 1
ATOM 653 C CA . ALA A 1 85 ? 83.762 64.430 14.574 1.00 28.76 85 ALA A CA 1
ATOM 654 C C . ALA A 1 85 ? 84.858 65.490 14.679 1.00 26.95 85 ALA A C 1
ATOM 655 O O . ALA A 1 85 ? 84.766 66.335 15.549 1.00 28.67 85 ALA A O 1
ATOM 657 N N . ASP A 1 86 ? 85.837 65.432 13.784 1.00 26.56 86 ASP A N 1
ATOM 658 C CA . ASP A 1 86 ? 86.974 66.384 13.782 1.00 28.04 86 ASP A CA 1
ATOM 659 C C . ASP A 1 86 ? 86.647 67.625 12.962 1.00 25.78 86 ASP A C 1
ATOM 660 O O . ASP A 1 86 ? 87.115 68.712 13.305 1.00 26.96 86 ASP A O 1
ATOM 665 N N . LEU A 1 87 ? 85.874 67.474 11.912 1.00 23.87 87 LEU A N 1
ATOM 666 C CA . LEU A 1 87 ? 85.575 68.589 10.994 1.00 28.50 87 LEU A CA 1
ATOM 667 C C . LEU A 1 87 ? 84.054 68.682 10.779 1.00 27.55 87 LEU A C 1
ATOM 668 O O . LEU A 1 87 ? 83.371 67.657 10.811 1.00 24.86 87 LEU A O 1
ATOM 673 N N . ARG A 1 88 ? 83.587 69.903 10.550 1.00 28.07 88 ARG A N 1
ATOM 674 C CA . ARG A 1 88 ? 82.204 70.200 10.118 1.00 28.27 88 ARG A CA 1
ATOM 675 C C . ARG A 1 88 ? 82.331 71.225 8.990 1.00 25.40 88 ARG A C 1
ATOM 676 O O . ARG A 1 88 ? 82.918 72.258 9.239 1.00 26.75 88 ARG A O 1
ATOM 684 N N . ARG A 1 89 ? 81.824 70.918 7.808 1.00 29.83 89 ARG A N 1
ATOM 685 C CA . ARG A 1 89 ? 81.850 71.895 6.690 1.00 32.67 89 ARG A CA 1
ATOM 686 C C . ARG A 1 89 ? 83.272 72.408 6.428 1.00 31.76 89 ARG A C 1
ATOM 687 O O . ARG A 1 89 ? 83.434 73.595 6.215 1.00 30.31 89 ARG A O 1
ATOM 695 N N . GLY A 1 90 ? 84.254 71.521 6.516 1.00 30.79 90 GLY A N 1
ATOM 696 C CA . GLY A 1 90 ? 85.640 71.805 6.154 1.00 32.49 90 GLY A CA 1
ATOM 697 C C . GLY A 1 90 ? 86.385 72.537 7.236 1.00 34.39 90 GLY A C 1
ATOM 698 O O . GLY A 1 90 ? 87.534 72.920 6.961 1.00 32.78 90 GLY A O 1
ATOM 699 N N . LYS A 1 91 ? 85.773 72.744 8.404 1.00 29.13 91 LYS A N 1
ATOM 700 C CA . LYS A 1 91 ? 86.410 73.504 9.504 1.00 28.64 91 LYS A CA 1
ATOM 701 C C . LYS A 1 91 ? 86.412 72.645 10.768 1.00 26.51 91 LYS A C 1
ATOM 702 O O . LYS A 1 91 ? 85.653 71.651 10.836 1.00 25.68 91 LYS A O 1
ATOM 708 N N . GLU A 1 92 ? 87.301 72.962 11.698 1.00 23.36 92 GLU A N 1
ATOM 709 C CA . GLU A 1 92 ? 87.390 72.202 12.966 1.00 26.81 92 GLU A CA 1
ATOM 710 C C . GLU A 1 92 ? 86.046 72.276 13.700 1.00 22.09 92 GLU A C 1
ATOM 711 O O . GLU A 1 92 ? 85.421 73.345 13.735 1.00 25.55 92 GLU A O 1
ATOM 717 N N . THR A 1 93 ? 85.645 71.170 14.300 1.00 23.82 93 THR A N 1
ATOM 718 C CA . THR A 1 93 ? 84.483 71.151 15.215 1.00 24.22 93 THR A CA 1
ATOM 719 C C . THR A 1 93 ? 84.803 71.992 16.448 1.00 26.36 93 THR A C 1
ATOM 720 O O . THR A 1 93 ? 85.984 72.172 16.772 1.00 25.83 93 THR A O 1
ATOM 724 N N . VAL A 1 94 ? 83.763 72.438 17.140 1.00 24.97 94 VAL A N 1
ATOM 725 C CA . VAL A 1 94 ? 83.903 73.290 18.327 1.00 23.17 94 VAL A CA 1
ATOM 726 C C . VAL A 1 94 ? 84.766 72.574 19.353 1.00 22.44 94 VAL A C 1
ATOM 727 O O . VAL A 1 94 ? 85.615 73.252 19.922 1.00 21.28 94 VAL A O 1
ATOM 731 N N . HIS A 1 95 ? 84.559 71.276 19.605 1.00 22.47 95 HIS A N 1
ATOM 732 C CA . HIS A 1 95 ? 85.302 70.602 20.705 1.00 24.46 95 HIS A CA 1
ATOM 733 C C . HIS A 1 95 ? 86.783 70.398 20.340 1.00 27.00 95 HIS A C 1
ATOM 734 O O . HIS A 1 95 ? 87.577 70.165 21.257 1.00 27.76 95 HIS A O 1
ATOM 741 N N . LYS A 1 96 ? 87.096 70.417 19.046 1.00 26.60 96 LYS A N 1
ATOM 742 C CA . LYS A 1 96 ? 88.492 70.319 18.555 1.00 25.95 96 LYS A CA 1
ATOM 743 C C . LYS A 1 96 ? 89.170 71.690 18.598 1.00 27.22 96 LYS A C 1
ATOM 744 O O . LYS A 1 96 ? 90.294 71.757 19.047 1.00 29.23 96 LYS A O 1
ATOM 750 N N . LYS A 1 97 ? 88.480 72.731 18.139 1.00 26.40 97 LYS A N 1
ATOM 751 C CA . LYS A 1 97 ? 89.025 74.110 18.139 1.00 27.63 97 LYS A CA 1
ATOM 752 C C . LYS A 1 97 ? 89.199 74.601 19.577 1.00 29.05 97 LYS A C 1
ATOM 753 O O . LYS A 1 97 ? 90.198 75.237 19.868 1.00 29.19 97 LYS A O 1
ATOM 759 N N . TRP A 1 98 ? 88.225 74.310 20.427 1.00 26.98 98 TRP A N 1
ATOM 760 C CA . TRP A 1 98 ? 88.296 74.696 21.852 1.00 28.50 98 TRP A CA 1
ATOM 761 C C . TRP A 1 98 ? 88.560 73.415 22.636 1.00 29.48 98 TRP A C 1
ATOM 762 O O . TRP A 1 98 ? 89.682 72.944 22.613 1.00 30.57 98 TRP A O 1
ATOM 773 N N . ASP A 1 99 ? 87.522 72.871 23.254 1.00 24.60 99 ASP A N 1
ATOM 774 C CA . ASP A 1 99 ? 87.627 71.622 24.042 1.00 25.69 99 ASP A CA 1
ATOM 775 C C . ASP A 1 99 ? 86.227 71.030 24.229 1.00 25.60 99 ASP A C 1
ATOM 776 O O . ASP A 1 99 ? 85.255 71.687 23.896 1.00 21.50 99 ASP A O 1
ATOM 781 N N . VAL A 1 100 ? 86.166 69.815 24.752 1.00 23.17 100 VAL A N 1
ATOM 782 C CA . VAL A 1 100 ? 84.875 69.115 24.946 1.00 23.29 100 VAL A CA 1
ATOM 783 C C . VAL A 1 100 ? 83.981 69.902 25.908 1.00 25.50 100 VAL A C 1
ATOM 784 O O . VAL A 1 100 ? 82.838 70.089 25.583 1.00 23.81 100 VAL A O 1
ATOM 788 N N . ASN A 1 101 ? 84.542 70.411 26.995 1.00 23.13 101 ASN A N 1
ATOM 789 C CA . ASN A 1 101 ? 83.773 71.118 28.041 1.00 26.47 101 ASN A CA 1
ATOM 790 C C . ASN A 1 101 ? 83.146 72.382 27.430 1.00 28.88 101 ASN A C 1
ATOM 791 O O . ASN A 1 101 ? 81.991 72.704 27.766 1.00 25.80 101 ASN A O 1
ATOM 796 N N . THR A 1 102 ? 83.848 73.035 26.502 1.00 24.87 102 THR A N 1
ATOM 797 C CA . THR A 1 102 ? 83.334 74.196 25.760 1.00 23.81 102 THR A CA 1
ATOM 798 C C . THR A 1 102 ? 82.173 73.712 24.913 1.00 22.22 102 THR A C 1
ATOM 799 O O . THR A 1 102 ? 81.157 74.371 24.848 1.00 24.00 102 THR A O 1
ATOM 803 N N . GLY A 1 103 ? 82.347 72.621 24.212 1.00 21.06 103 GLY A N 1
ATOM 804 C CA . GLY A 1 103 ? 81.245 72.103 23.388 1.00 21.02 103 GLY A CA 1
ATOM 805 C C . GLY A 1 103 ? 80.016 71.811 24.247 1.00 21.96 103 GLY A C 1
ATOM 806 O O . GLY A 1 103 ? 78.897 72.065 23.784 1.00 20.75 103 GLY A O 1
ATOM 807 N N . ILE A 1 104 ? 80.193 71.228 25.430 1.00 19.90 104 ILE A N 1
ATOM 808 C CA . ILE A 1 104 ? 79.037 70.805 26.273 1.00 22.02 104 ILE A CA 1
ATOM 809 C C . ILE A 1 104 ? 78.316 72.088 26.715 1.00 19.82 104 ILE A C 1
ATOM 810 O O . ILE A 1 104 ? 77.157 72.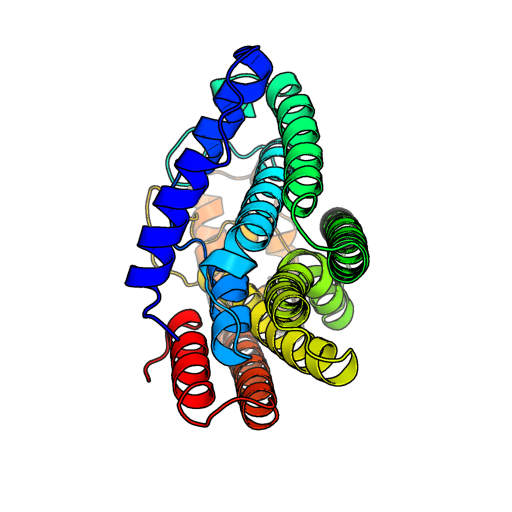271 26.400 1.00 21.00 104 ILE A O 1
ATOM 815 N N . LEU A 1 105 ? 79.040 73.009 27.300 1.00 21.01 105 LEU A N 1
ATOM 816 C CA . LEU A 1 105 ? 78.465 74.206 27.946 1.00 21.59 105 LEU A CA 1
ATOM 817 C C . LEU A 1 105 ? 77.921 75.162 26.887 1.00 24.78 105 LEU A C 1
ATOM 818 O O . LEU A 1 105 ? 76.803 75.668 27.087 1.00 24.29 105 LEU A O 1
ATOM 823 N N . THR A 1 106 ? 78.674 75.432 25.808 1.00 23.03 106 THR A N 1
ATOM 824 C CA . THR A 1 106 ? 78.184 76.337 24.742 1.00 21.20 106 THR A CA 1
ATOM 825 C C . THR A 1 106 ? 76.930 75.733 24.129 1.00 20.82 106 THR A C 1
ATOM 826 O O . THR A 1 106 ? 76.000 76.490 23.797 1.00 21.04 106 THR A O 1
ATOM 830 N N . GLY A 1 107 ? 76.882 74.429 23.924 1.00 19.90 107 GLY A N 1
ATOM 831 C CA . GLY A 1 107 ? 75.666 73.853 23.321 1.00 20.36 107 GLY A CA 1
ATOM 832 C C . GLY A 1 107 ? 74.454 74.084 24.241 1.00 22.79 107 GLY A C 1
ATOM 833 O O . GLY A 1 107 ? 73.328 74.362 23.753 1.00 20.69 107 GLY A O 1
ATOM 834 N N . ASP A 1 108 ? 74.654 73.903 25.553 1.00 20.86 108 ASP A N 1
ATOM 835 C CA . ASP A 1 108 ? 73.604 74.147 26.569 1.00 21.34 108 ASP A CA 1
ATOM 836 C C . ASP A 1 108 ? 73.129 75.605 26.422 1.00 20.12 108 ASP A C 1
ATOM 837 O O . ASP A 1 108 ? 71.928 75.804 26.357 1.00 21.24 108 ASP A O 1
ATOM 842 N N . ALA A 1 109 ? 74.044 76.568 26.333 1.00 20.43 109 ALA A N 1
ATOM 843 C CA . ALA A 1 109 ? 73.729 78.009 26.237 1.00 21.98 109 ALA A CA 1
ATOM 844 C C . ALA A 1 109 ? 72.926 78.237 24.942 1.00 23.44 109 ALA A C 1
ATOM 845 O O . ALA A 1 109 ? 71.936 78.987 24.989 1.00 22.69 109 ALA A O 1
ATOM 847 N N . MET A 1 110 ? 73.223 77.516 23.868 1.00 25.08 110 MET A N 1
ATOM 848 C CA . MET A 1 110 ? 72.538 77.735 22.575 1.00 22.80 110 MET A CA 1
ATOM 849 C C . MET A 1 110 ? 71.106 77.227 22.698 1.00 24.16 110 MET A C 1
ATOM 850 O O . MET A 1 110 ? 70.210 77.898 22.145 1.00 22.32 110 MET A O 1
ATOM 855 N N . LEU A 1 111 ? 70.864 76.059 23.313 1.00 21.94 111 LEU A N 1
ATOM 856 C CA . LEU A 1 111 ? 69.460 75.603 23.499 1.00 23.22 111 LEU A CA 1
ATOM 857 C C . LEU A 1 111 ? 68.623 76.682 24.226 1.00 23.33 111 LEU A C 1
ATOM 858 O O . LEU A 1 111 ? 67.487 76.994 23.791 1.00 21.89 111 LEU A O 1
ATOM 863 N N . ILE A 1 112 ? 69.197 77.305 25.224 1.00 21.62 112 ILE A N 1
ATOM 864 C CA . ILE A 1 112 ? 68.486 78.299 26.064 1.00 24.31 112 ILE A CA 1
ATOM 865 C C . ILE A 1 112 ? 68.270 79.565 25.215 1.00 27.76 112 ILE A C 1
ATOM 866 O O . ILE A 1 112 ? 67.184 80.137 25.280 1.00 26.28 112 ILE A O 1
ATOM 871 N N . MET A 1 113 ? 69.268 79.986 24.444 1.00 24.51 113 MET A N 1
ATOM 872 C CA . MET A 1 113 ? 69.162 81.175 23.563 1.00 24.54 113 MET A CA 1
ATOM 873 C C . MET A 1 113 ? 68.045 80.952 22.534 1.00 23.95 113 MET A C 1
ATOM 874 O O . MET A 1 113 ? 67.310 81.926 22.203 1.00 23.36 113 MET A O 1
ATOM 879 N N . ALA A 1 114 ? 67.896 79.724 22.048 1.00 21.25 114 ALA A N 1
ATOM 880 C CA . ALA A 1 114 ? 66.826 79.399 21.103 1.00 24.31 114 ALA A CA 1
ATOM 881 C C . ALA A 1 114 ? 65.489 79.716 21.778 1.00 28.39 114 ALA A C 1
ATOM 882 O O . ALA A 1 114 ? 64.645 80.387 21.163 1.00 24.86 114 ALA A O 1
ATOM 884 N N . TYR A 1 115 ? 65.266 79.176 22.979 1.00 26.68 115 TYR A N 1
ATOM 885 C CA . TYR A 1 115 ? 63.988 79.378 23.709 1.00 25.79 115 TYR A CA 1
ATOM 886 C C . TYR A 1 115 ? 63.738 80.880 23.838 1.00 23.69 115 TYR A C 1
ATOM 887 O O . TYR A 1 115 ? 62.619 81.294 23.660 1.00 28.71 115 TYR A O 1
ATOM 896 N N . ARG A 1 116 ? 64.769 81.644 24.146 1.00 22.20 116 ARG A N 1
ATOM 897 C CA . ARG A 1 116 ? 64.614 83.096 24.390 1.00 26.55 116 ARG A CA 1
ATOM 898 C C . ARG A 1 116 ? 64.155 83.851 23.140 1.00 28.54 116 ARG A C 1
ATOM 899 O O . ARG A 1 116 ? 63.621 84.930 23.298 1.00 28.34 116 ARG A O 1
ATOM 907 N N . LEU A 1 117 ? 64.421 83.315 21.957 1.00 27.90 117 LEU A N 1
ATOM 908 C CA . LEU A 1 117 ? 64.078 83.999 20.696 1.00 28.74 117 LEU A CA 1
ATOM 909 C C . LEU A 1 117 ? 62.550 83.967 20.482 1.00 29.69 117 LEU A C 1
ATOM 910 O O . LEU A 1 117 ? 62.087 84.661 19.574 1.00 33.83 117 LEU A O 1
ATOM 915 N N . PHE A 1 118 ? 61.790 83.183 21.253 1.00 28.51 118 PHE A N 1
ATOM 916 C CA . PHE A 1 118 ? 60.315 83.173 21.187 1.00 28.23 118 PHE A CA 1
ATOM 917 C C . PHE A 1 118 ? 59.728 84.375 21.960 1.00 30.58 118 PHE A C 1
ATOM 918 O O . PHE A 1 118 ? 58.559 84.636 21.798 1.00 27.80 118 PHE A O 1
ATOM 926 N N . GLU A 1 119 ? 60.491 85.081 22.777 1.00 29.18 119 GLU A N 1
ATOM 927 C CA . GLU A 1 119 ? 59.910 85.976 23.824 1.00 32.01 119 GLU A CA 1
ATOM 928 C C . GLU A 1 119 ? 59.185 87.194 23.234 1.00 37.42 119 GLU A C 1
ATOM 929 O O . GLU A 1 119 ? 58.308 87.680 23.954 1.00 39.06 119 GLU A O 1
ATOM 935 N N . ASP A 1 120 ? 59.517 87.674 22.026 1.00 37.93 120 ASP A N 1
ATOM 936 C CA . ASP A 1 120 ? 58.796 88.819 21.398 1.00 37.11 120 ASP A CA 1
ATOM 937 C C . ASP A 1 120 ? 57.421 88.405 20.865 1.00 36.51 120 ASP A C 1
ATOM 938 O O . ASP A 1 120 ? 56.685 89.293 20.573 1.00 39.49 120 ASP A O 1
ATOM 943 N N . TYR A 1 121 ? 57.098 87.119 20.791 1.00 32.05 121 TYR A N 1
ATOM 944 C CA . TYR A 1 121 ? 55.760 86.721 20.291 1.00 32.11 121 TYR A CA 1
ATOM 945 C C . TYR A 1 121 ? 54.673 86.986 21.340 1.00 40.21 121 TYR A C 1
ATOM 946 O O . TYR A 1 121 ? 54.980 87.085 22.527 1.00 39.19 121 TYR A O 1
ATOM 955 N N . ASP A 1 122 ? 53.439 87.169 20.876 1.00 38.53 122 ASP A N 1
ATOM 956 C CA . ASP A 1 122 ? 52.277 87.362 21.781 1.00 39.63 122 ASP A CA 1
ATOM 957 C C . ASP A 1 122 ? 52.123 86.059 22.576 1.00 37.42 122 ASP A C 1
ATOM 958 O O . ASP A 1 122 ? 52.643 85.025 22.114 1.00 30.66 122 ASP A O 1
ATOM 963 N N . LYS A 1 123 ? 51.409 86.116 23.701 1.00 34.93 123 LYS A N 1
ATOM 964 C CA . LYS A 1 123 ? 51.335 85.054 24.726 1.00 38.33 123 LYS A CA 1
ATOM 965 C C . LYS A 1 123 ? 50.741 83.821 24.086 1.00 32.95 123 LYS A C 1
ATOM 966 O O . LYS A 1 123 ? 51.072 82.699 24.483 1.00 34.52 123 LYS A O 1
ATOM 972 N N . ASP A 1 124 ? 49.851 83.999 23.136 1.00 30.91 124 ASP A N 1
ATOM 973 C CA . ASP A 1 124 ? 49.181 82.827 22.530 1.00 35.10 124 ASP A CA 1
ATOM 974 C C . ASP A 1 124 ? 50.188 82.090 21.603 1.00 34.82 124 ASP A C 1
ATOM 975 O O . ASP A 1 124 ? 50.231 80.861 21.565 1.00 28.69 124 ASP A O 1
ATOM 980 N N . LYS A 1 125 ? 50.942 82.822 20.802 1.00 30.81 125 LYS A N 1
ATOM 981 C CA . LYS A 1 125 ? 51.862 82.181 19.846 1.00 34.55 125 LYS A CA 1
ATOM 982 C C . LYS A 1 125 ? 53.079 81.647 20.627 1.00 32.16 125 LYS A C 1
ATOM 983 O O . LYS A 1 125 ? 53.518 80.534 20.348 1.00 29.65 125 LYS A O 1
ATOM 989 N N . PHE A 1 126 ? 53.588 82.452 21.549 1.00 29.78 126 PHE A N 1
ATOM 990 C CA . PHE A 1 126 ? 54.636 82.057 22.513 1.00 33.21 126 PHE A CA 1
ATOM 991 C C . PHE A 1 126 ? 54.329 80.679 23.075 1.00 30.72 126 PHE A C 1
ATOM 992 O O . PHE A 1 126 ? 55.168 79.788 22.952 1.00 32.81 126 PHE A O 1
ATOM 1000 N N . TYR A 1 127 ? 53.115 80.477 23.560 1.00 27.56 127 TYR A N 1
ATOM 1001 C CA . TYR A 1 127 ? 52.712 79.187 24.137 1.00 25.53 127 TYR A CA 1
ATOM 1002 C C . TYR A 1 127 ? 52.794 78.108 23.062 1.00 26.99 127 TYR A C 1
ATOM 1003 O O . TYR A 1 127 ? 53.186 76.959 23.317 1.00 25.55 127 TYR A O 1
ATOM 1012 N N . GLN A 1 128 ? 52.312 78.390 21.879 1.00 28.49 128 GLN A N 1
ATOM 1013 C CA . GLN A 1 128 ? 52.155 77.314 20.871 1.00 30.37 128 GLN A CA 1
ATOM 1014 C C . GLN A 1 128 ? 53.558 76.924 20.347 1.00 23.40 128 GLN A C 1
ATOM 1015 O O . GLN A 1 128 ? 53.775 75.742 20.039 1.00 23.67 128 GLN A O 1
ATOM 1021 N N . LEU A 1 129 ? 54.399 77.932 20.139 1.00 23.56 129 LEU A N 1
ATOM 1022 C CA . LEU A 1 129 ? 55.785 77.819 19.625 1.00 26.56 129 LEU A CA 1
ATOM 1023 C C . LEU A 1 129 ? 56.566 76.949 20.628 1.00 27.60 129 LEU A C 1
ATOM 1024 O O . LEU A 1 129 ? 57.111 75.912 20.192 1.00 24.33 129 LEU A O 1
ATOM 1029 N N . ASN A 1 130 ? 56.533 77.317 21.918 1.00 28.13 130 ASN A N 1
ATOM 1030 C CA . ASN A 1 130 ? 57.295 76.609 22.981 1.00 28.92 130 ASN A CA 1
ATOM 1031 C C . ASN A 1 130 ? 56.851 75.166 22.990 1.00 28.91 130 ASN A C 1
ATOM 1032 O O . ASN A 1 130 ? 57.684 74.255 23.009 1.00 25.61 130 ASN A O 1
ATOM 1037 N N . LYS A 1 131 ? 55.546 74.942 22.932 1.00 29.10 131 LYS A N 1
ATOM 1038 C CA . LYS A 1 131 ? 55.009 73.564 23.023 1.00 27.88 131 LYS A CA 1
ATOM 1039 C C . LYS A 1 131 ? 55.466 72.664 21.868 1.00 29.28 131 LYS A C 1
ATOM 1040 O O . LYS A 1 131 ? 55.951 71.592 22.156 1.00 25.45 131 LYS A O 1
ATOM 1046 N N . VAL A 1 132 ? 55.404 73.117 20.619 1.00 25.58 132 VAL A N 1
ATOM 1047 C CA . VAL A 1 132 ? 55.776 72.198 19.508 1.00 25.31 132 VAL A CA 1
ATOM 1048 C C . VAL A 1 132 ? 57.322 72.094 19.475 1.00 22.35 132 VAL A C 1
ATOM 1049 O O . VAL A 1 132 ? 57.839 70.988 19.184 1.00 23.49 132 VAL A O 1
ATOM 1053 N N . PHE A 1 133 ? 58.017 73.158 19.855 1.00 22.15 133 PHE A N 1
ATOM 1054 C CA . PHE A 1 133 ? 59.497 73.231 19.872 1.00 27.03 133 PHE A CA 1
ATOM 1055 C C . PHE A 1 133 ? 60.056 72.202 20.877 1.00 28.21 133 PHE A C 1
ATOM 1056 O O . PHE A 1 133 ? 60.885 71.366 20.481 1.00 23.89 133 PHE A O 1
ATOM 1064 N N . SER A 1 134 ? 59.553 72.236 22.108 1.00 24.38 134 SER A N 1
ATOM 1065 C CA . SER A 1 134 ? 59.962 71.344 23.218 1.00 24.14 134 SER A CA 1
ATOM 1066 C C . SER A 1 134 ? 59.629 69.903 22.881 1.00 23.82 134 SER A C 1
ATOM 1067 O O . SER A 1 134 ? 60.443 69.036 23.114 1.00 27.59 134 SER A O 1
ATOM 1070 N N . ARG A 1 135 ? 58.468 69.625 22.330 1.00 25.88 135 ARG A N 1
ATOM 1071 C CA . ARG A 1 135 ? 58.112 68.236 21.993 1.00 24.96 135 ARG A CA 1
ATOM 1072 C C . ARG A 1 135 ? 59.107 67.743 20.929 1.00 26.87 135 ARG A C 1
ATOM 1073 O O . ARG A 1 135 ? 59.521 66.574 20.989 1.00 22.70 135 ARG A O 1
ATOM 1081 N N . THR A 1 136 ? 59.385 68.590 19.928 1.00 22.73 136 THR A N 1
ATOM 1082 C CA . THR A 1 136 ? 60.333 68.297 18.836 1.00 25.52 136 THR A CA 1
ATOM 1083 C C . THR A 1 136 ? 61.732 68.086 19.447 1.00 21.37 136 THR A C 1
ATOM 1084 O O . THR A 1 136 ? 62.352 67.089 19.116 1.00 20.21 136 THR A O 1
ATOM 1088 N N . ALA A 1 137 ? 62.185 68.953 20.336 1.00 19.37 137 ALA A N 1
ATOM 1089 C CA . ALA A 1 137 ? 63.558 68.870 20.871 1.00 20.49 137 ALA A CA 1
ATOM 1090 C C . ALA A 1 137 ? 63.708 67.525 21.612 1.00 22.48 137 ALA A C 1
ATOM 1091 O O . ALA A 1 137 ? 64.686 66.810 21.403 1.00 24.04 137 ALA A O 1
ATOM 1093 N N . LEU A 1 138 ? 62.679 67.093 22.332 1.00 23.32 138 LEU A N 1
ATOM 1094 C CA . LEU A 1 138 ? 62.780 65.892 23.173 1.00 22.00 138 LEU A CA 1
ATOM 1095 C C . LEU A 1 138 ? 62.711 64.708 22.250 1.00 24.80 138 LEU A C 1
ATOM 1096 O O . LEU A 1 138 ? 63.392 63.704 22.538 1.00 22.44 138 LEU A O 1
ATOM 1101 N N . GLU A 1 139 ? 61.976 64.837 21.144 1.00 23.47 139 GLU A N 1
ATOM 1102 C CA . GLU A 1 139 ? 61.898 63.737 20.162 1.00 23.60 139 GLU A CA 1
ATOM 1103 C C . GLU A 1 139 ? 63.278 63.541 19.516 1.00 25.17 139 GLU A C 1
ATOM 1104 O O . GLU A 1 139 ? 63.655 62.395 19.249 1.00 26.53 139 GLU A O 1
ATOM 1110 N N . VAL A 1 140 ? 63.962 64.640 19.207 1.00 22.96 140 VAL A N 1
ATOM 1111 C CA . VAL A 1 140 ? 65.308 64.601 18.589 1.00 26.18 140 VAL A CA 1
ATOM 1112 C C . VAL A 1 140 ? 66.228 63.843 19.581 1.00 26.91 140 VAL A C 1
ATOM 1113 O O . VAL A 1 140 ? 66.983 62.993 19.120 1.00 23.14 140 VAL A O 1
ATOM 1117 N N . CYS A 1 141 ? 66.142 64.100 20.886 1.00 25.71 141 CYS A N 1
ATOM 1118 C CA . CYS A 1 141 ? 66.947 63.351 21.906 1.00 26.08 141 CYS A CA 1
ATOM 1119 C C . CYS A 1 141 ? 66.636 61.845 21.813 1.00 27.76 141 CYS A C 1
ATOM 1120 O O . CYS A 1 141 ? 67.583 61.005 21.798 1.00 28.10 141 CYS A O 1
ATOM 1123 N N . GLU A 1 142 ? 65.365 61.482 21.694 1.00 26.12 142 GLU A N 1
ATOM 1124 C CA . GLU A 1 142 ? 64.956 60.071 21.628 1.00 25.75 142 GLU A CA 1
ATOM 1125 C C . GLU A 1 142 ? 65.514 59.466 20.351 1.00 25.11 142 GLU A C 1
ATOM 1126 O O . GLU A 1 142 ? 65.973 58.325 20.390 1.00 24.83 142 GLU A O 1
ATOM 1132 N N . GLY A 1 143 ? 65.427 60.176 19.238 1.00 26.09 143 GLY A N 1
ATOM 1133 C CA . GLY A 1 143 ? 65.955 59.628 17.983 1.00 27.28 143 GLY A CA 1
ATOM 1134 C C . GLY A 1 143 ? 67.456 59.336 18.085 1.00 25.56 143 GLY A C 1
ATOM 1135 O O . GLY A 1 143 ? 67.878 58.330 17.533 1.00 23.31 143 GLY A O 1
ATOM 1136 N N . GLN A 1 144 ? 68.212 60.224 18.732 1.00 26.03 144 GLN A N 1
ATOM 1137 C CA . GLN A 1 144 ? 69.660 60.090 18.958 1.00 27.42 144 GLN A CA 1
ATOM 1138 C C . GLN A 1 144 ? 69.873 58.810 19.753 1.00 24.86 144 GLN A C 1
ATOM 1139 O O . GLN A 1 144 ? 70.751 57.990 19.347 1.00 24.01 144 GLN A O 1
ATOM 1145 N N . GLN A 1 145 ? 69.102 58.623 20.820 1.00 21.56 145 GLN A N 1
ATOM 1146 C CA . GLN A 1 145 ? 69.321 57.437 21.681 1.00 24.48 145 GLN A CA 1
ATOM 1147 C C . GLN A 1 145 ? 69.009 56.169 20.908 1.00 27.00 145 GLN A C 1
ATOM 1148 O O . GLN A 1 145 ? 69.736 55.207 21.086 1.00 28.29 145 GLN A O 1
ATOM 1154 N N . HIS A 1 146 ? 67.952 56.154 20.098 1.00 27.33 146 HIS A N 1
ATOM 1155 C CA . HIS A 1 146 ? 67.606 54.964 19.295 1.00 27.80 146 HIS A CA 1
ATOM 1156 C C . HIS A 1 146 ? 68.788 54.659 18.374 1.00 26.89 146 HIS A C 1
ATOM 1157 O O . HIS A 1 146 ? 69.126 53.490 18.207 1.00 27.13 146 HIS A O 1
ATOM 1164 N N . ASP A 1 147 ? 69.345 55.672 17.731 1.00 25.36 147 ASP A N 1
ATOM 1165 C CA . ASP A 1 147 ? 70.438 55.458 16.758 1.00 27.97 147 ASP A CA 1
ATOM 1166 C C . ASP A 1 147 ? 71.638 54.827 17.512 1.00 28.45 147 ASP A C 1
ATOM 1167 O O . ASP A 1 147 ? 72.273 53.913 16.977 1.00 26.72 147 ASP A O 1
ATOM 1172 N N . VAL A 1 148 ? 71.909 55.273 18.728 1.00 26.20 148 VAL A N 1
ATOM 1173 C CA . VAL A 1 148 ? 72.992 54.715 19.591 1.00 29.61 148 VAL A CA 1
ATOM 1174 C C . VAL A 1 148 ? 72.630 53.264 19.913 1.00 27.53 148 VAL A C 1
ATOM 1175 O O . VAL A 1 148 ? 73.501 52.429 19.757 1.00 27.21 148 VAL A O 1
ATOM 1179 N N . ASP A 1 149 ? 71.394 53.005 20.342 1.00 25.39 149 ASP A N 1
ATOM 1180 C CA . ASP A 1 149 ? 70.958 51.638 20.704 1.00 27.19 149 ASP A CA 1
ATOM 1181 C C . ASP A 1 149 ? 71.143 50.705 19.491 1.00 33.78 149 ASP A C 1
ATOM 1182 O O . ASP A 1 149 ? 71.498 49.530 19.692 1.00 34.40 149 ASP A O 1
ATOM 1187 N N . PHE A 1 150 ? 70.913 51.172 18.267 1.00 31.09 150 PHE A N 1
ATOM 1188 C CA . PHE A 1 150 ? 70.998 50.295 17.078 1.00 32.78 150 PHE A CA 1
ATOM 1189 C C . PHE A 1 150 ? 72.444 49.812 16.859 1.00 33.48 150 PHE A C 1
ATOM 1190 O O . PHE A 1 150 ? 72.636 48.760 16.236 1.00 34.59 150 PHE A O 1
ATOM 1198 N N . GLU A 1 151 ? 73.414 50.541 17.393 1.00 30.47 151 GLU A N 1
ATOM 1199 C CA . GLU A 1 151 ? 74.836 50.175 17.203 1.00 38.69 151 GLU A CA 1
ATOM 1200 C C . GLU A 1 151 ? 75.109 48.783 17.773 1.00 40.81 151 GLU A C 1
ATOM 1201 O O . GLU A 1 151 ? 75.998 48.132 17.264 1.00 39.38 151 GLU A O 1
ATOM 1207 N N . THR A 1 152 ? 74.436 48.394 18.851 1.00 39.24 152 THR A N 1
ATOM 1208 C CA . THR A 1 152 ? 74.732 47.091 19.496 1.00 39.17 152 THR A CA 1
ATOM 1209 C C . THR A 1 152 ? 73.601 46.098 19.259 1.00 40.90 152 THR A C 1
ATOM 1210 O O . THR A 1 152 ? 73.515 45.133 19.997 1.00 43.93 152 THR A O 1
ATOM 1214 N N . ARG A 1 153 ? 72.752 46.359 18.279 1.00 40.44 153 ARG A N 1
ATOM 1215 C CA . ARG A 1 153 ? 71.664 45.408 17.976 1.00 45.58 153 ARG A CA 1
ATOM 1216 C C . ARG A 1 153 ? 71.974 44.741 16.642 1.00 47.62 153 ARG A C 1
ATOM 1217 O O . ARG A 1 153 ? 72.443 45.424 15.741 1.00 51.45 153 ARG A O 1
ATOM 1225 N N . ASP A 1 154 ? 71.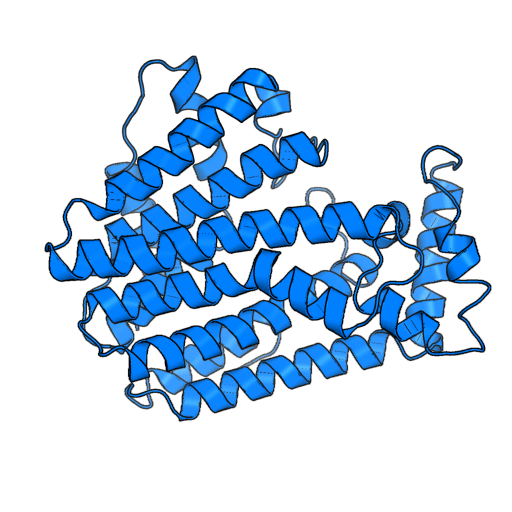759 43.436 16.542 1.00 58.02 154 ASP A N 1
ATOM 1226 C CA . ASP A 1 154 ? 71.993 42.760 15.243 1.00 70.60 154 ASP A CA 1
ATOM 1227 C C . ASP A 1 154 ? 70.634 42.586 14.568 1.00 63.88 154 ASP A C 1
ATOM 1228 O O . ASP A 1 154 ? 70.594 42.095 13.444 1.00 65.85 154 ASP A O 1
ATOM 1233 N N . ASP A 1 155 ? 69.579 43.069 15.217 1.00 68.21 155 ASP A N 1
ATOM 1234 C CA . ASP A 1 155 ? 68.202 42.799 14.746 1.00 70.64 155 ASP A CA 1
ATOM 1235 C C . ASP A 1 155 ? 67.379 44.085 14.583 1.00 66.36 155 ASP A C 1
ATOM 1236 O O . ASP A 1 155 ? 66.349 44.184 15.242 1.00 75.06 155 ASP A O 1
ATOM 1241 N N . VAL A 1 156 ? 67.715 44.964 13.641 1.00 49.61 156 VAL A N 1
ATOM 1242 C CA . VAL A 1 156 ? 66.928 46.227 13.506 1.00 41.79 156 VAL A CA 1
ATOM 1243 C C . VAL A 1 156 ? 65.966 46.136 12.315 1.00 39.47 156 VAL A C 1
ATOM 1244 O O . VAL A 1 156 ? 66.425 45.869 11.221 1.00 36.48 156 VAL A O 1
ATOM 1248 N N . SER A 1 157 ? 64.674 46.367 12.549 1.00 38.89 157 SER A N 1
ATOM 1249 C CA . SER A 1 157 ? 63.648 46.323 11.476 1.00 36.97 157 SER A CA 1
ATOM 1250 C C . SER A 1 157 ? 63.566 47.657 10.733 1.00 38.25 157 SER A C 1
ATOM 1251 O O . SER A 1 157 ? 63.947 48.672 11.297 1.00 34.58 157 SER A O 1
ATOM 1254 N N . VAL A 1 158 ? 63.069 47.616 9.502 1.00 35.99 158 VAL A N 1
ATOM 1255 C CA . VAL A 1 158 ? 62.902 48.825 8.654 1.00 36.23 158 VAL A CA 1
ATOM 1256 C C . VAL A 1 158 ? 61.961 49.784 9.374 1.00 33.85 158 VAL A C 1
ATOM 1257 O O . VAL A 1 158 ? 62.219 50.973 9.480 1.00 34.10 158 VAL A O 1
ATOM 1261 N N . PRO A 1 159 ? 60.850 49.299 9.939 1.00 37.27 159 PRO A N 1
ATOM 1262 C CA . PRO A 1 159 ? 59.968 50.168 10.713 1.00 35.90 159 PRO A CA 1
ATOM 1263 C C . PRO A 1 159 ? 60.700 50.864 11.857 1.00 35.62 159 PRO A C 1
ATOM 1264 O O . PRO A 1 159 ? 60.474 52.046 12.074 1.00 37.91 159 PRO A O 1
ATOM 1268 N N . GLU A 1 160 ? 61.551 50.147 12.575 1.00 35.38 160 GLU A N 1
ATOM 1269 C CA . GLU A 1 160 ? 62.294 50.761 13.709 1.00 33.72 160 GLU A CA 1
ATOM 1270 C C . GLU A 1 160 ? 63.275 51.802 13.164 1.00 29.48 160 GLU A C 1
ATOM 1271 O O . GLU A 1 160 ? 63.345 52.857 13.726 1.00 29.65 160 GLU A O 1
ATOM 1277 N N . TYR A 1 161 ? 63.977 51.502 12.079 1.00 28.58 161 TYR A N 1
ATOM 1278 C CA . TYR A 1 161 ? 64.875 52.467 11.407 1.00 30.67 161 TYR A CA 1
ATOM 1279 C C . TYR A 1 161 ? 64.065 53.719 10.978 1.00 33.09 161 TYR A C 1
ATOM 1280 O O . TYR A 1 161 ? 64.556 54.842 11.196 1.00 29.44 161 TYR A O 1
ATOM 1289 N N . LEU A 1 162 ? 62.871 53.561 10.378 1.00 33.37 162 LEU A N 1
ATOM 1290 C CA . LEU A 1 162 ? 62.122 54.746 9.849 1.00 32.33 162 LEU A CA 1
ATOM 1291 C C . LEU A 1 162 ? 61.636 55.601 11.018 1.00 28.38 162 LEU A C 1
ATOM 1292 O O . LEU A 1 162 ? 61.722 56.827 10.944 1.00 30.77 162 LEU A O 1
ATOM 1297 N N . ASN A 1 163 ? 61.219 54.956 12.095 1.00 27.84 163 ASN A N 1
ATOM 1298 C CA . ASN A 1 163 ? 60.829 55.651 13.345 1.00 29.72 163 ASN A CA 1
ATOM 1299 C C . ASN A 1 163 ? 62.039 56.433 13.880 1.00 30.31 163 ASN A C 1
ATOM 1300 O O . ASN A 1 163 ? 61.873 57.608 14.282 1.00 29.19 163 ASN A O 1
ATOM 1305 N N . MET A 1 164 ? 63.245 55.850 13.839 1.00 27.90 164 MET A N 1
ATOM 1306 C CA . MET A 1 164 ? 64.416 56.537 14.412 1.00 26.02 164 MET A CA 1
ATOM 1307 C C . MET A 1 164 ? 64.731 57.788 13.570 1.00 26.27 164 MET A C 1
ATOM 1308 O O . MET A 1 164 ? 64.885 58.903 14.160 1.00 25.80 164 MET A O 1
ATOM 1313 N N . ILE A 1 165 ? 64.854 57.646 12.249 1.00 25.36 165 ILE A N 1
ATOM 1314 C CA . ILE A 1 165 ? 65.192 58.821 11.404 1.00 27.97 165 ILE A CA 1
ATOM 1315 C C . ILE A 1 165 ? 64.053 59.851 11.415 1.00 26.87 165 ILE A C 1
ATOM 1316 O O . ILE A 1 165 ? 64.336 61.081 11.305 1.00 25.64 165 ILE A O 1
ATOM 1321 N N . LYS A 1 166 ? 62.826 59.424 11.669 1.00 27.18 166 LYS A N 1
ATOM 1322 C CA . LYS A 1 166 ? 61.724 60.403 11.783 1.00 28.58 166 LYS A CA 1
ATOM 1323 C C . LYS A 1 166 ? 62.016 61.305 12.969 1.00 25.78 166 LYS A C 1
ATOM 1324 O O . LYS A 1 166 ? 62.022 62.564 12.790 1.00 27.81 166 LYS A O 1
ATOM 1330 N N . LEU A 1 167 ? 62.240 60.698 14.140 1.00 26.16 167 LEU A N 1
ATOM 1331 C CA . LEU A 1 167 ? 62.543 61.457 15.391 1.00 26.21 167 LEU A CA 1
ATOM 1332 C C . LEU A 1 167 ? 63.846 62.248 15.243 1.00 24.13 167 LEU A C 1
ATOM 1333 O O . LEU A 1 167 ? 63.922 63.406 15.694 1.00 25.29 167 LEU A O 1
ATOM 1338 N N . LYS A 1 168 ? 64.871 61.663 14.652 1.00 26.31 168 LYS A N 1
ATOM 1339 C CA . LYS A 1 168 ? 66.217 62.271 14.711 1.00 28.01 168 LYS A CA 1
ATOM 1340 C C . LYS A 1 168 ? 66.349 63.398 13.680 1.00 24.59 168 LYS A C 1
ATOM 1341 O O . LYS A 1 168 ? 67.126 64.331 13.951 1.00 25.92 168 LYS A O 1
ATOM 1347 N N . THR A 1 169 ? 65.733 63.241 12.511 1.00 24.63 169 THR A N 1
ATOM 1348 C CA . THR A 1 169 ? 65.950 64.226 11.425 1.00 28.92 169 THR A CA 1
ATOM 1349 C C . THR A 1 169 ? 64.675 64.832 10.819 1.00 28.81 169 THR A C 1
AT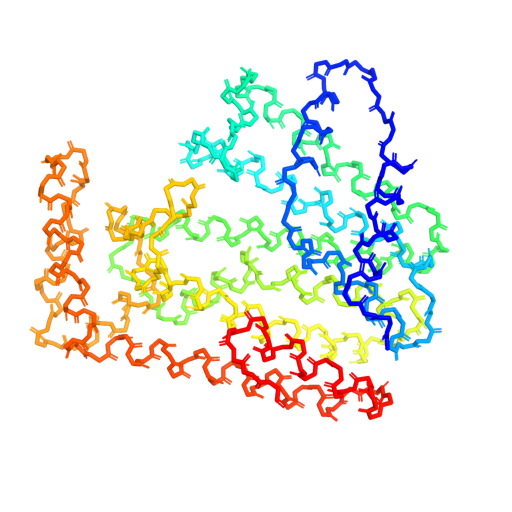OM 1350 O O . THR A 1 169 ? 64.813 65.834 10.178 1.00 33.36 169 THR A O 1
ATOM 1354 N N . SER A 1 170 ? 63.506 64.233 10.995 1.00 27.92 170 SER A N 1
ATOM 1355 C CA . SER A 1 170 ? 62.293 64.727 10.294 1.00 29.23 170 SER A CA 1
ATOM 1356 C C . SER A 1 170 ? 61.374 65.586 11.161 1.00 29.66 170 SER A C 1
ATOM 1357 O O . SER A 1 170 ? 60.872 66.561 10.653 1.00 29.11 170 SER A O 1
ATOM 1360 N N . VAL A 1 171 ? 61.182 65.237 12.424 1.00 26.97 171 VAL A N 1
ATOM 1361 C CA . VAL A 1 171 ? 60.231 66.031 13.267 1.00 26.11 171 VAL A CA 1
ATOM 1362 C C . VAL A 1 171 ? 60.624 67.507 13.265 1.00 24.36 171 VAL A C 1
ATOM 1363 O O . VAL A 1 171 ? 59.732 68.332 13.365 1.00 28.19 171 VAL A O 1
ATOM 1367 N N . LEU A 1 172 ? 61.904 67.862 13.175 1.00 21.82 172 LEU A N 1
ATOM 1368 C CA . LEU A 1 172 ? 62.316 69.270 13.219 1.00 21.42 172 LEU A CA 1
ATOM 1369 C C . LEU A 1 172 ? 61.961 69.949 11.896 1.00 21.28 172 LEU A C 1
ATOM 1370 O O . LEU A 1 172 ? 61.822 71.166 11.908 1.00 21.84 172 LEU A O 1
ATOM 1375 N N . VAL A 1 173 ? 61.886 69.211 10.807 1.00 24.77 173 VAL A N 1
ATOM 1376 C CA . VAL A 1 173 ? 61.442 69.773 9.503 1.00 25.84 173 VAL A CA 1
ATOM 1377 C C . VAL A 1 173 ? 59.968 70.166 9.632 1.00 24.48 173 VAL A C 1
ATOM 1378 O O . VAL A 1 173 ? 59.656 71.317 9.341 1.00 24.17 173 VAL A O 1
ATOM 1382 N N . GLY A 1 174 ? 59.134 69.223 10.057 1.00 23.16 174 GLY A N 1
ATOM 1383 C CA . GLY A 1 174 ? 57.732 69.430 10.435 1.00 28.34 174 GLY A CA 1
ATOM 1384 C C . GLY A 1 174 ? 57.577 70.625 11.349 1.00 28.97 174 GLY A C 1
ATOM 1385 O O . GLY A 1 174 ? 56.739 71.504 11.082 1.00 26.24 174 GLY A O 1
ATOM 1386 N N . CYS A 1 175 ? 58.389 70.672 12.387 1.00 25.57 175 CYS A N 1
ATOM 1387 C CA . CYS A 1 175 ? 58.289 71.679 13.449 1.00 25.53 175 CYS A CA 1
ATOM 1388 C C . CYS A 1 175 ? 58.577 73.048 12.852 1.00 25.84 175 CYS A C 1
ATOM 1389 O O . CYS A 1 175 ? 57.891 74.000 13.213 1.00 25.81 175 CYS A O 1
ATOM 1392 N N . ALA A 1 176 ? 59.662 73.190 12.086 1.00 25.57 176 ALA A N 1
ATOM 1393 C CA . ALA A 1 176 ? 60.048 74.473 11.463 1.00 25.47 176 ALA A CA 1
ATOM 1394 C C . ALA A 1 176 ? 58.858 75.011 10.631 1.00 26.43 176 ALA A C 1
ATOM 1395 O O . ALA A 1 176 ? 58.589 76.210 10.717 1.00 27.45 176 ALA A O 1
ATOM 1397 N N . LEU A 1 177 ? 58.201 74.161 9.845 1.00 25.23 177 LEU A N 1
ATOM 1398 C CA . LEU A 1 177 ? 57.040 74.562 9.005 1.00 29.18 177 LEU A CA 1
ATOM 1399 C C . LEU A 1 177 ? 55.861 74.943 9.923 1.00 28.56 177 LEU A C 1
ATOM 1400 O O . LEU A 1 177 ? 55.343 76.080 9.787 1.00 29.68 177 LEU A O 1
ATOM 1405 N N . GLN A 1 178 ? 55.543 74.081 10.896 1.00 27.87 178 GLN A N 1
ATOM 1406 C CA . GLN A 1 178 ? 54.457 74.316 11.859 1.00 25.95 178 GLN A CA 1
ATOM 1407 C C . GLN A 1 178 ? 54.667 75.650 12.558 1.00 28.22 178 GLN A C 1
ATOM 1408 O O . GLN A 1 178 ? 53.639 76.354 12.725 1.00 26.12 178 GLN A O 1
ATOM 1414 N N . MET A 1 179 ? 55.898 76.063 12.867 1.00 24.92 179 MET A N 1
ATOM 1415 C CA . MET A 1 179 ? 56.114 77.326 13.615 1.00 28.17 179 MET A CA 1
ATOM 1416 C C . MET A 1 179 ? 55.718 78.523 12.731 1.00 32.30 179 MET A C 1
ATOM 1417 O O . MET A 1 179 ? 55.359 79.610 13.292 1.00 27.77 179 MET A O 1
ATOM 1422 N N . GLY A 1 180 ? 55.937 78.430 11.423 1.00 30.25 180 GLY A N 1
ATOM 1423 C CA . GLY A 1 180 ? 55.602 79.563 10.527 1.00 30.82 180 GLY A CA 1
ATOM 1424 C C . GLY A 1 180 ? 54.098 79.713 10.448 1.00 26.47 180 GLY A C 1
ATOM 1425 O O . GLY A 1 180 ? 53.612 80.828 10.563 1.00 28.61 180 GLY A O 1
ATOM 1426 N N . ALA A 1 181 ? 53.411 78.582 10.370 1.00 28.78 181 ALA A N 1
ATOM 1427 C CA . ALA A 1 181 ? 51.949 78.465 10.377 1.00 32.03 181 ALA A CA 1
ATOM 1428 C C . ALA A 1 181 ? 51.398 79.060 11.691 1.00 38.78 181 ALA A C 1
ATOM 1429 O O . ALA A 1 181 ? 50.442 79.855 11.647 1.00 40.00 181 ALA A O 1
ATOM 1431 N N . ILE A 1 182 ? 52.027 78.781 12.829 1.00 37.96 182 ILE A N 1
ATOM 1432 C CA . ILE A 1 182 ? 51.583 79.331 14.133 1.00 31.99 182 ILE A CA 1
ATOM 1433 C C . ILE A 1 182 ? 51.716 80.845 14.063 1.00 31.54 182 ILE A C 1
ATOM 1434 O O . ILE A 1 182 ? 50.851 81.539 14.554 1.00 31.32 182 ILE A O 1
ATOM 1439 N N . ILE A 1 183 ? 52.808 81.341 13.514 1.00 27.23 183 ILE A N 1
ATOM 1440 C CA . ILE A 1 183 ? 53.000 82.815 13.470 1.00 31.96 183 ILE A CA 1
ATOM 1441 C C . ILE A 1 183 ? 51.952 83.485 12.567 1.00 37.43 183 ILE A C 1
ATOM 1442 O O . ILE A 1 183 ? 51.667 84.654 12.788 1.00 33.92 183 ILE A O 1
ATOM 1447 N N . ALA A 1 184 ? 51.440 82.767 11.571 1.00 34.02 184 ALA A N 1
ATOM 1448 C CA . ALA A 1 184 ? 50.443 83.303 10.613 1.00 39.00 184 ALA A CA 1
ATOM 1449 C C . ALA A 1 184 ? 49.038 83.192 11.217 1.00 37.88 184 ALA A C 1
ATOM 1450 O O . ALA A 1 184 ? 48.086 83.557 10.527 1.00 42.87 184 ALA A O 1
ATOM 1452 N N . GLY A 1 185 ? 48.895 82.536 12.362 1.00 36.90 185 GLY A N 1
ATOM 1453 C CA . GLY A 1 185 ? 47.628 82.441 13.106 1.00 31.31 185 GLY A CA 1
ATOM 1454 C C . GLY A 1 185 ? 46.804 81.280 12.614 1.00 34.61 185 GLY A C 1
ATOM 1455 O O . GLY A 1 185 ? 45.617 81.172 12.929 1.00 33.81 185 GLY A O 1
ATOM 1456 N N . VAL A 1 186 ? 47.385 80.372 11.870 1.00 32.87 186 VAL A N 1
ATOM 1457 C CA . VAL A 1 186 ? 46.595 79.231 11.328 1.00 31.70 186 VAL A CA 1
ATOM 1458 C C . VAL A 1 186 ? 46.142 78.338 12.484 1.00 33.96 186 VAL A C 1
ATOM 1459 O O . VAL A 1 186 ? 46.796 78.344 13.516 1.00 35.23 186 VAL A O 1
ATOM 1463 N N . ASP A 1 187 ? 45.087 77.556 12.270 1.00 33.48 187 ASP A N 1
ATOM 1464 C CA . ASP A 1 187 ? 44.501 76.647 13.292 1.00 36.62 187 ASP A CA 1
ATOM 1465 C C . ASP A 1 187 ? 45.290 75.337 13.417 1.00 39.39 187 ASP A C 1
ATOM 1466 O O . ASP A 1 187 ? 46.073 75.046 12.551 1.00 35.28 187 ASP A O 1
ATOM 1471 N N . GLU A 1 188 ? 45.014 74.550 14.454 1.00 42.34 188 GLU A N 1
ATOM 1472 C CA . GLU A 1 188 ? 45.767 73.304 14.722 1.00 40.34 188 GLU A CA 1
ATOM 1473 C C . GLU A 1 188 ? 45.653 72.320 13.568 1.00 45.56 188 GLU A C 1
ATOM 1474 O O . GLU A 1 188 ? 46.657 71.728 13.247 1.00 39.42 188 GLU A O 1
ATOM 1480 N N . LYS A 1 189 ? 44.469 72.171 12.981 1.00 41.90 189 LYS A N 1
ATOM 1481 C CA . LYS A 1 189 ? 44.278 71.184 11.894 1.00 41.44 189 LYS A CA 1
ATOM 1482 C C . LYS A 1 189 ? 45.203 71.535 10.728 1.00 38.44 189 LYS A C 1
ATOM 1483 O O . LYS A 1 189 ? 45.839 70.628 10.199 1.00 35.69 189 LYS A O 1
ATOM 1489 N N . GLU A 1 190 ? 45.287 72.815 10.377 1.00 29.72 190 GLU A N 1
ATOM 1490 C CA . GLU A 1 190 ? 46.158 73.262 9.265 1.00 36.05 190 GLU A CA 1
ATOM 1491 C C . GLU A 1 190 ? 47.624 73.102 9.679 1.00 38.13 190 GLU A C 1
ATOM 1492 O O . GLU A 1 190 ? 48.394 72.585 8.904 1.00 36.68 190 GLU A O 1
ATOM 1498 N N . GLN A 1 191 ? 47.940 73.453 10.918 1.00 36.25 191 GLN A N 1
ATOM 1499 C CA . GLN A 1 191 ? 49.329 73.356 11.417 1.00 35.60 191 GLN A CA 1
ATOM 1500 C C . GLN A 1 191 ? 49.800 71.911 11.272 1.00 31.42 191 GLN A C 1
ATOM 1501 O O . GLN A 1 191 ? 50.867 71.708 10.771 1.00 30.62 191 GLN A O 1
ATOM 1507 N N . GLU A 1 192 ? 48.961 70.970 11.659 1.00 26.11 192 GLU A N 1
ATOM 1508 C CA . GLU A 1 192 ? 49.324 69.546 11.545 1.00 32.98 192 GLU A CA 1
ATOM 1509 C C . GLU A 1 192 ? 49.481 69.148 10.074 1.00 35.45 192 GLU A C 1
ATOM 1510 O O . GLU A 1 192 ? 50.246 68.233 9.814 1.00 35.31 192 GLU A O 1
ATOM 1516 N N . LEU A 1 193 ? 48.763 69.789 9.150 1.00 37.83 193 LEU A N 1
ATOM 1517 C CA . LEU A 1 193 ? 48.863 69.340 7.746 1.00 34.56 193 LEU A CA 1
ATOM 1518 C C . LEU A 1 193 ? 50.258 69.770 7.264 1.00 31.62 193 LEU A C 1
ATOM 1519 O O . LEU A 1 193 ? 50.926 68.982 6.571 1.00 28.96 193 LEU A O 1
ATOM 1524 N N . ILE A 1 194 ? 50.665 71.005 7.534 1.00 26.87 194 ILE A N 1
ATOM 1525 C CA . ILE A 1 194 ? 52.017 71.425 7.068 1.00 31.20 194 ILE A CA 1
ATOM 1526 C C . ILE A 1 194 ? 53.097 70.608 7.797 1.00 34.60 194 ILE A C 1
ATOM 1527 O O . ILE A 1 194 ? 54.081 70.269 7.162 1.00 33.96 194 ILE A O 1
ATOM 1532 N N . TYR A 1 195 ? 52.893 70.313 9.081 1.00 29.11 195 TYR A N 1
ATOM 1533 C CA . TYR A 1 195 ? 53.805 69.445 9.861 1.00 31.74 195 TYR A CA 1
ATOM 1534 C C . TYR A 1 195 ? 54.011 68.137 9.117 1.00 31.26 195 TYR A C 1
ATOM 1535 O O . TYR A 1 195 ? 55.159 67.755 8.891 1.00 31.17 195 TYR A O 1
ATOM 1544 N N . ASP A 1 196 ? 52.925 67.492 8.744 1.00 29.81 196 ASP A N 1
ATOM 1545 C CA . ASP A 1 196 ? 52.936 66.188 8.042 1.00 33.57 196 ASP A CA 1
ATOM 1546 C C . ASP A 1 196 ? 53.737 66.274 6.738 1.00 31.70 196 ASP A C 1
ATOM 1547 O O . ASP A 1 196 ? 54.439 65.294 6.401 1.00 31.27 196 ASP A O 1
ATOM 1552 N N . TYR A 1 197 ? 53.551 67.343 5.971 1.00 29.03 197 TYR A N 1
ATOM 1553 C CA . TYR A 1 197 ? 54.361 67.581 4.765 1.00 28.97 197 TYR A CA 1
ATOM 1554 C C . TYR A 1 197 ? 55.841 67.484 5.185 1.00 29.60 197 TYR A C 1
ATOM 1555 O O . TYR A 1 197 ? 56.612 66.781 4.509 1.00 31.17 197 TYR A O 1
ATOM 1564 N N . GLY A 1 198 ? 56.230 68.275 6.182 1.00 25.85 198 GLY A N 1
ATOM 1565 C CA . GLY A 1 198 ? 57.608 68.312 6.732 1.00 30.13 198 GLY A CA 1
ATOM 1566 C C . GLY A 1 198 ? 58.088 66.899 7.120 1.00 27.11 198 GLY A C 1
ATOM 1567 O O . GLY A 1 198 ? 59.187 66.548 6.759 1.00 26.79 198 GLY A O 1
ATOM 1568 N N . ILE A 1 199 ? 57.257 66.079 7.730 1.00 23.32 199 ILE A N 1
ATOM 1569 C CA . ILE A 1 199 ? 57.649 64.694 8.065 1.00 28.57 199 ILE A CA 1
ATOM 1570 C C . ILE A 1 199 ? 58.006 63.955 6.776 1.00 34.04 199 ILE A C 1
ATOM 1571 O O . ILE A 1 199 ? 59.075 63.352 6.740 1.00 31.77 199 ILE A O 1
ATOM 1576 N N . ASN A 1 200 ? 57.159 63.987 5.760 1.00 31.21 200 ASN A N 1
ATOM 1577 C CA . ASN A 1 200 ? 57.394 63.179 4.534 1.00 32.16 200 ASN A CA 1
ATOM 1578 C C . ASN A 1 200 ? 58.612 63.779 3.824 1.00 29.98 200 ASN A C 1
ATOM 1579 O O . ASN A 1 200 ? 59.478 63.049 3.352 1.00 29.70 200 ASN A O 1
ATOM 1584 N N . LEU A 1 201 ? 58.733 65.089 3.805 1.00 26.20 201 LEU A N 1
ATOM 1585 C CA . LEU A 1 201 ? 59.882 65.702 3.130 1.00 29.71 201 LEU A CA 1
ATOM 1586 C C . LEU A 1 201 ? 61.165 65.255 3.857 1.00 31.70 201 LEU A C 1
ATOM 1587 O O . LEU A 1 201 ? 62.206 65.097 3.203 1.00 29.37 201 LEU A O 1
ATOM 1592 N N . GLY A 1 202 ? 61.123 65.255 5.183 1.00 28.58 202 GLY A N 1
ATOM 1593 C CA . GLY A 1 202 ? 62.319 65.051 6.024 1.00 31.99 202 GLY A CA 1
ATOM 1594 C C . GLY A 1 202 ? 62.764 63.601 5.888 1.00 29.06 202 GLY A C 1
ATOM 1595 O O . GLY A 1 202 ? 63.961 63.363 5.756 1.00 27.43 202 GLY A O 1
ATOM 1596 N N . LEU A 1 203 ? 61.808 62.690 5.821 1.00 25.94 203 LEU A N 1
ATOM 1597 C CA . LEU A 1 203 ? 62.098 61.263 5.609 1.00 29.51 203 LEU A CA 1
ATOM 1598 C C . LEU A 1 203 ? 62.707 61.045 4.216 1.00 31.99 203 LEU A C 1
ATOM 1599 O O . LEU A 1 203 ? 63.702 60.325 4.102 1.00 31.47 203 LEU A O 1
ATOM 1604 N N . ALA A 1 204 ? 62.157 61.650 3.172 1.00 32.08 204 ALA A N 1
ATOM 1605 C CA . ALA A 1 204 ? 62.738 61.571 1.824 1.00 30.03 204 ALA A CA 1
ATOM 1606 C C . ALA A 1 204 ? 64.163 62.108 1.882 1.00 28.81 204 ALA A C 1
ATOM 1607 O O . ALA A 1 204 ? 65.063 61.541 1.254 1.00 28.93 204 ALA A O 1
ATOM 1609 N N . PHE A 1 205 ? 64.345 63.250 2.504 1.00 26.29 205 PHE A N 1
ATOM 1610 C CA . PHE A 1 205 ? 65.666 63.922 2.538 1.00 30.89 205 PHE A CA 1
ATOM 1611 C C . PHE A 1 205 ? 66.721 62.978 3.213 1.00 32.18 205 PHE A C 1
ATOM 1612 O O . PHE A 1 205 ? 67.864 62.841 2.749 1.00 29.50 205 PHE A O 1
ATOM 1620 N N . GLN A 1 206 ? 66.359 62.344 4.318 1.00 28.80 206 GLN A N 1
ATOM 1621 C CA . GLN A 1 206 ? 67.282 61.509 5.110 1.00 29.48 206 GLN A CA 1
ATOM 1622 C C . GLN A 1 206 ? 67.542 60.214 4.341 1.00 29.61 206 GLN A C 1
ATOM 1623 O O . GLN A 1 206 ? 68.705 59.784 4.319 1.00 27.55 206 GLN A O 1
ATOM 1629 N N . LEU A 1 207 ? 66.518 59.616 3.741 1.00 28.23 207 LEU A N 1
ATOM 1630 C CA . LEU A 1 207 ? 66.721 58.422 2.884 1.00 29.51 207 LEU A CA 1
ATOM 1631 C C . LEU A 1 207 ? 67.664 58.767 1.734 1.00 31.38 207 LEU A C 1
ATOM 1632 O O . LEU A 1 207 ? 68.522 57.903 1.394 1.00 31.08 207 LEU A O 1
ATOM 1637 N N . MET A 1 208 ? 67.576 59.992 1.217 1.00 30.97 208 MET A N 1
ATOM 1638 C CA . MET A 1 208 ? 68.503 60.472 0.163 1.00 32.57 208 MET A CA 1
ATOM 1639 C C . MET A 1 208 ? 69.920 60.551 0.742 1.00 30.05 208 MET A C 1
ATOM 1640 O O . MET A 1 208 ? 70.834 60.126 0.069 1.00 29.97 208 MET A O 1
ATOM 1645 N N . ASP A 1 209 ? 70.071 61.069 1.960 1.00 29.54 209 ASP A N 1
ATOM 1646 C CA . ASP A 1 209 ? 71.397 61.146 2.609 1.00 29.47 209 ASP A CA 1
ATOM 1647 C C . ASP A 1 209 ? 71.943 59.702 2.774 1.00 29.39 209 ASP A C 1
ATOM 1648 O O . ASP A 1 209 ? 73.094 59.451 2.429 1.00 29.37 209 ASP A O 1
ATOM 1653 N N . ASP A 1 210 ? 71.121 58.732 3.171 1.00 29.60 210 ASP A N 1
ATOM 1654 C CA . ASP A 1 210 ? 71.567 57.332 3.307 1.00 30.61 210 ASP A CA 1
ATOM 1655 C C . ASP A 1 210 ? 72.112 56.879 1.949 1.00 35.50 210 ASP A C 1
ATOM 1656 O O . ASP A 1 210 ? 73.112 56.193 1.933 1.00 34.69 210 ASP A O 1
ATOM 1661 N N . TYR A 1 211 ? 71.434 57.227 0.851 1.00 34.87 211 TYR A N 1
ATOM 1662 C CA . TYR A 1 211 ? 71.767 56.747 -0.504 1.00 33.06 211 TYR A CA 1
ATOM 1663 C C . TYR A 1 211 ? 73.094 57.359 -0.945 1.00 31.38 211 TYR A C 1
ATOM 1664 O O . TYR A 1 211 ? 73.972 56.645 -1.474 1.00 35.03 211 TYR A O 1
ATOM 1673 N N . LEU A 1 212 ? 73.228 58.659 -0.760 1.00 30.01 212 LEU A N 1
ATOM 1674 C CA . LEU A 1 212 ? 74.369 59.446 -1.268 1.00 33.97 212 LEU A CA 1
ATOM 1675 C C . LEU A 1 212 ? 75.599 59.169 -0.400 1.00 34.08 212 LEU A C 1
ATOM 1676 O O . LEU A 1 212 ? 76.710 59.400 -0.881 1.00 33.94 212 LEU A O 1
ATOM 1681 N N . ASP A 1 213 ? 75.425 58.740 0.842 1.00 33.80 213 ASP A N 1
ATOM 1682 C CA . ASP A 1 213 ? 76.594 58.397 1.694 1.00 35.37 213 ASP A CA 1
ATOM 1683 C C . ASP A 1 213 ? 77.404 57.297 0.973 1.00 32.17 213 ASP A C 1
ATOM 1684 O O . ASP A 1 213 ? 78.587 57.421 0.941 1.00 31.44 213 ASP A O 1
ATOM 1689 N N . ALA A 1 214 ? 76.751 56.292 0.406 1.00 30.08 214 ALA A N 1
ATOM 1690 C CA . ALA A 1 214 ? 77.379 55.197 -0.357 1.00 35.96 214 ALA A CA 1
ATOM 1691 C C . ALA A 1 214 ? 77.692 55.634 -1.794 1.00 42.83 214 ALA A C 1
ATOM 1692 O O . ALA A 1 214 ? 78.816 55.373 -2.244 1.00 42.36 214 ALA A O 1
ATOM 1694 N N . PHE A 1 215 ? 76.741 56.269 -2.488 1.00 37.97 215 PHE A N 1
ATOM 1695 C CA . PHE A 1 215 ? 76.777 56.403 -3.963 1.00 35.77 215 PHE A CA 1
ATOM 1696 C C . PHE A 1 215 ? 76.998 57.831 -4.409 1.00 38.03 215 PHE A C 1
ATOM 1697 O O . PHE A 1 215 ? 76.953 58.044 -5.595 1.00 37.84 215 PHE A O 1
ATOM 1705 N N . GLY A 1 216 ? 77.183 58.748 -3.466 1.00 42.43 216 GLY A N 1
ATOM 1706 C CA . GLY A 1 216 ? 77.341 60.181 -3.755 1.00 41.41 216 GLY A CA 1
ATOM 1707 C C . GLY A 1 216 ? 78.683 60.528 -4.362 1.00 47.29 216 GLY A C 1
ATOM 1708 O O . GLY A 1 216 ? 79.585 59.703 -4.303 1.00 49.46 216 GLY A O 1
ATOM 1709 N N . ASP A 1 217 ? 78.775 61.698 -4.989 1.00 52.72 217 ASP A N 1
ATOM 1710 C CA . ASP A 1 217 ? 80.048 62.146 -5.604 1.00 68.60 217 ASP A CA 1
ATOM 1711 C C . ASP A 1 217 ? 81.007 62.593 -4.502 1.00 73.05 217 ASP A C 1
ATOM 1712 O O . ASP A 1 217 ? 80.611 63.402 -3.644 1.00 53.75 217 ASP A O 1
ATOM 1717 N N . PRO A 1 218 ? 82.277 62.147 -4.541 1.00 86.80 218 PRO A N 1
ATOM 1718 C CA . PRO A 1 218 ? 83.246 62.511 -3.521 1.00 83.25 218 PRO A CA 1
ATOM 1719 C C . PRO A 1 218 ? 83.560 64.011 -3.489 1.00 87.57 218 PRO A C 1
ATOM 1720 O O . PRO A 1 218 ? 83.635 64.616 -4.527 1.00 99.55 218 PRO A O 1
ATOM 1724 N N . GLU A 1 219 ? 83.632 64.569 -2.281 1.00 88.86 219 GLU A N 1
ATOM 1725 C CA . GLU A 1 219 ? 84.091 65.960 -2.029 1.00 84.66 219 GLU A CA 1
ATOM 1726 C C . GLU A 1 219 ? 85.134 65.817 -0.910 1.00 74.48 219 GLU A C 1
ATOM 1727 O O . GLU A 1 219 ? 84.790 65.252 0.130 1.00 65.89 219 GLU A O 1
ATOM 1733 N N . THR A 1 220 ? 86.354 66.314 -1.107 1.00 66.32 220 THR A N 1
ATOM 1734 C CA . THR A 1 220 ? 87.423 66.077 -0.102 1.00 69.98 220 THR A CA 1
ATOM 1735 C C . THR A 1 220 ? 87.044 66.672 1.256 1.00 68.49 220 THR A C 1
ATOM 1736 O O . THR A 1 220 ? 87.250 65.991 2.268 1.00 55.77 220 THR A O 1
ATOM 1740 N N . PHE A 1 221 ? 86.475 67.876 1.263 1.00 72.06 221 PHE A N 1
ATOM 1741 C CA . PHE A 1 221 ? 86.109 68.543 2.535 1.00 57.17 221 PHE A CA 1
ATOM 1742 C C . PHE A 1 221 ? 84.619 68.353 2.795 1.00 64.03 221 PHE A C 1
ATOM 1743 O O . PHE A 1 221 ? 84.081 68.962 3.719 1.00 73.79 221 PHE A O 1
ATOM 1751 N N . GLY A 1 222 ? 84.003 67.507 1.972 1.00 65.16 222 GLY A N 1
ATOM 1752 C CA . GLY A 1 222 ? 82.588 67.116 2.070 1.00 58.85 222 GLY A CA 1
ATOM 1753 C C . GLY A 1 222 ? 82.427 65.802 2.798 1.00 53.60 222 GLY A C 1
ATOM 1754 O O . GLY A 1 222 ? 83.411 65.286 3.313 1.00 53.01 222 GLY A O 1
ATOM 1755 N N . LYS A 1 223 ? 81.213 65.257 2.793 1.00 52.12 223 LYS A N 1
ATOM 1756 C CA . LYS A 1 223 ? 80.952 63.977 3.498 1.00 73.35 223 LYS A CA 1
ATOM 1757 C C . LYS A 1 223 ? 81.742 62.835 2.855 1.00 74.28 223 LYS A C 1
ATOM 1758 O O . LYS A 1 223 ? 81.654 62.656 1.637 1.00 80.56 223 LYS A O 1
ATOM 1764 N N . GLU A 1 224 ? 82.409 62.039 3.683 1.00 61.74 224 GLU A N 1
ATOM 1765 C CA . GLU A 1 224 ? 83.221 60.909 3.195 1.00 47.59 224 GLU A CA 1
ATOM 1766 C C . GLU A 1 224 ? 82.304 59.968 2.424 1.00 41.00 224 GLU A C 1
ATOM 1767 O O . GLU A 1 224 ? 81.216 59.710 2.886 1.00 48.16 224 GLU A O 1
ATOM 1773 N N . VAL A 1 225 ? 82.735 59.479 1.275 1.00 38.23 225 VAL A N 1
ATOM 1774 C CA . VAL A 1 225 ? 81.877 58.482 0.590 1.00 41.42 225 VAL A CA 1
ATOM 1775 C C . VAL A 1 225 ? 82.109 57.154 1.313 1.00 42.49 225 VAL A C 1
ATOM 1776 O O . VAL A 1 225 ? 83.254 56.823 1.559 1.00 40.98 225 VAL A O 1
ATOM 1780 N N . GLY A 1 226 ? 81.043 56.444 1.646 1.00 38.27 226 GLY A N 1
ATOM 1781 C CA . GLY A 1 226 ? 81.136 55.149 2.349 1.00 42.74 226 GLY A CA 1
ATOM 1782 C C . GLY A 1 226 ? 81.385 55.242 3.854 1.00 37.69 226 GLY A C 1
ATOM 1783 O O . GLY A 1 226 ? 81.746 54.212 4.420 1.00 42.21 226 GLY A O 1
ATOM 1784 N N . GLY A 1 227 ? 81.146 56.382 4.504 1.00 36.32 227 GLY A N 1
ATOM 1785 C CA . GLY A 1 227 ? 81.263 56.521 5.973 1.00 35.13 227 GLY A CA 1
ATOM 1786 C C . GLY A 1 227 ? 80.314 55.585 6.709 1.00 37.58 227 GLY A C 1
ATOM 1787 O O . GLY A 1 227 ? 80.701 54.919 7.695 1.00 34.42 227 GLY A O 1
ATOM 1788 N N . ASP A 1 228 ? 79.088 55.481 6.245 1.00 30.60 228 ASP A N 1
ATOM 1789 C CA . ASP A 1 228 ? 78.125 54.580 6.886 1.00 32.87 228 ASP A CA 1
ATOM 1790 C C . ASP A 1 228 ? 78.657 53.136 6.776 1.00 32.68 228 ASP A C 1
ATOM 1791 O O . ASP A 1 228 ? 78.517 52.363 7.756 1.00 29.15 228 ASP A O 1
ATOM 1796 N N . ILE A 1 229 ? 79.210 52.769 5.627 1.00 29.98 229 ILE A N 1
ATOM 1797 C CA . ILE A 1 229 ? 79.767 51.413 5.410 1.00 32.88 229 ILE A CA 1
ATOM 1798 C C . ILE A 1 229 ? 80.950 51.189 6.372 1.00 33.26 229 ILE A C 1
ATOM 1799 O O . ILE A 1 229 ? 80.914 50.210 7.155 1.00 30.42 229 ILE A O 1
ATOM 1804 N N . ARG A 1 230 ? 81.912 52.095 6.368 1.00 28.88 230 ARG A N 1
ATOM 1805 C CA . ARG A 1 230 ? 83.097 51.990 7.231 1.00 31.88 230 ARG A CA 1
ATOM 1806 C C . ARG A 1 230 ? 82.677 51.815 8.695 1.00 33.76 230 ARG A C 1
ATOM 1807 O O . ARG A 1 230 ? 83.343 51.031 9.427 1.00 34.03 230 ARG A O 1
ATOM 1815 N N . GLU A 1 231 ? 81.628 52.508 9.133 1.00 31.62 231 GLU A N 1
ATOM 1816 C CA . GLU A 1 231 ? 81.227 52.525 10.564 1.00 30.10 231 GLU A CA 1
ATOM 1817 C C . GLU A 1 231 ? 80.157 51.470 10.815 1.00 29.70 231 GLU A C 1
ATOM 1818 O O . GLU A 1 231 ? 79.648 51.391 11.915 1.00 29.35 231 GLU A O 1
ATOM 1824 N N . ASN A 1 232 ? 79.831 50.672 9.809 1.00 28.86 232 ASN A N 1
ATOM 1825 C CA . ASN A 1 232 ? 78.817 49.608 9.938 1.00 31.47 232 ASN A CA 1
ATOM 1826 C C . ASN A 1 232 ? 77.496 50.201 10.435 1.00 32.41 232 ASN A C 1
ATOM 1827 O O . ASN A 1 232 ? 76.812 49.489 11.173 1.00 29.14 232 ASN A O 1
ATOM 1832 N N . LYS A 1 233 ? 77.095 51.388 9.965 1.00 34.65 233 LYS A N 1
ATOM 1833 C CA . LYS A 1 233 ? 75.764 51.955 10.323 1.00 35.53 233 LYS A CA 1
ATOM 1834 C C . LYS A 1 233 ? 74.714 51.206 9.522 1.00 33.04 233 LYS A C 1
ATOM 1835 O O . LYS A 1 233 ? 74.849 51.095 8.286 1.00 30.86 233 LYS A O 1
ATOM 1841 N N . LYS A 1 234 ? 73.723 50.671 10.199 1.00 33.21 234 LYS A N 1
ATOM 1842 C CA . LYS A 1 234 ? 72.656 49.880 9.538 1.00 40.57 234 LYS A CA 1
ATOM 1843 C C . LYS A 1 234 ? 71.595 50.865 9.011 1.00 35.00 234 LYS A C 1
ATOM 1844 O O . LYS A 1 234 ? 70.608 51.135 9.733 1.00 41.41 234 LYS A O 1
ATOM 1850 N N . THR A 1 235 ? 71.862 51.473 7.859 1.00 29.53 235 THR A N 1
ATOM 1851 C CA . THR A 1 235 ? 70.959 52.474 7.245 1.00 31.47 235 THR A CA 1
ATOM 1852 C C . THR A 1 235 ? 69.972 51.762 6.324 1.00 32.93 235 THR A C 1
ATOM 1853 O O . THR A 1 235 ? 70.052 50.532 6.186 1.00 35.40 235 THR A O 1
ATOM 1857 N N . TYR A 1 236 ? 69.062 52.516 5.720 1.00 32.72 236 TYR A N 1
ATOM 1858 C CA . TYR A 1 236 ? 67.983 51.907 4.907 1.00 31.56 236 TYR A CA 1
ATOM 1859 C C . TYR A 1 236 ? 68.618 51.080 3.793 1.00 28.74 236 TYR A C 1
ATOM 1860 O O . TYR A 1 236 ? 68.129 50.006 3.504 1.00 31.42 236 TYR A O 1
ATOM 1869 N N . LEU A 1 237 ? 69.722 51.575 3.252 1.00 28.26 237 LEU A N 1
ATOM 1870 C CA . LEU A 1 237 ? 70.448 50.910 2.150 1.00 31.87 237 LEU A CA 1
ATOM 1871 C C . LEU A 1 237 ? 70.887 49.514 2.616 1.00 38.20 237 LEU A C 1
ATOM 1872 O O . LEU A 1 237 ? 70.603 48.562 1.911 1.00 41.61 237 LEU A O 1
ATOM 1877 N N . TYR A 1 238 ? 71.487 49.396 3.798 1.00 35.15 238 TYR A N 1
ATOM 1878 C CA . TYR A 1 238 ? 71.911 48.070 4.320 1.00 35.29 238 TYR A CA 1
ATOM 1879 C C . TYR A 1 238 ? 70.714 47.194 4.699 1.00 35.06 238 TYR A C 1
ATOM 1880 O O . TYR A 1 238 ? 70.694 46.038 4.316 1.00 37.24 238 TYR A O 1
ATOM 1889 N N . LEU A 1 239 ? 69.720 47.772 5.366 1.00 32.14 239 LEU A N 1
ATOM 1890 C CA . LEU A 1 239 ? 68.554 47.004 5.869 1.00 33.20 239 LEU A CA 1
ATOM 1891 C C . LEU A 1 239 ? 67.802 46.347 4.708 1.00 38.08 239 LEU A C 1
ATOM 1892 O O . LEU A 1 239 ? 67.353 45.233 4.878 1.00 41.35 239 LEU A O 1
ATOM 1897 N N . LYS A 1 240 ? 67.693 47.025 3.573 1.00 39.38 240 LYS A N 1
ATOM 1898 C CA . LYS A 1 240 ? 66.974 46.503 2.382 1.00 45.36 240 LYS A CA 1
ATOM 1899 C C . LYS A 1 240 ? 67.869 45.483 1.665 1.00 41.75 240 LYS A C 1
ATOM 1900 O O . LYS A 1 240 ? 67.355 44.460 1.230 1.00 45.97 240 LYS A O 1
ATOM 1906 N N . SER A 1 241 ? 69.164 45.753 1.564 1.00 40.91 241 SER A N 1
ATOM 1907 C CA . SER A 1 241 ? 70.147 44.839 0.937 1.00 39.66 241 SER A CA 1
ATOM 1908 C C . SER A 1 241 ? 70.115 43.461 1.615 1.00 43.11 241 SER A C 1
ATOM 1909 O O . SER A 1 241 ? 70.104 42.459 0.889 1.00 43.56 241 SER A O 1
ATOM 1912 N N . ILE A 1 242 ? 69.970 43.383 2.940 1.00 39.93 242 ILE A N 1
ATOM 1913 C CA . ILE A 1 242 ? 70.050 42.075 3.631 1.00 39.89 242 ILE A CA 1
ATOM 1914 C C . ILE A 1 242 ? 68.717 41.339 3.549 1.00 47.10 242 ILE A C 1
ATOM 1915 O O . ILE A 1 242 ? 68.651 40.252 4.105 1.00 53.80 242 ILE A O 1
ATOM 1920 N N . GLU A 1 243 ? 67.677 41.910 2.949 1.00 50.52 243 GLU A N 1
ATOM 1921 C CA . GLU A 1 243 ? 66.388 41.187 2.762 1.00 51.21 243 GLU A CA 1
ATOM 1922 C C . GLU A 1 243 ? 66.584 40.120 1.673 1.00 50.22 243 GLU A C 1
ATOM 1923 O O . GLU A 1 243 ? 65.812 39.164 1.626 1.00 54.45 243 GLU A O 1
ATOM 1929 N N . ASN A 1 244 ? 67.672 40.257 0.918 1.00 51.08 244 ASN A N 1
ATOM 1930 C CA . ASN A 1 244 ? 68.029 39.321 -0.175 1.00 52.93 244 ASN A CA 1
ATOM 1931 C C . ASN A 1 244 ? 68.904 38.204 0.400 1.00 59.48 244 ASN A C 1
ATOM 1932 O O . ASN A 1 244 ? 70.080 38.452 0.657 1.00 58.29 244 ASN A O 1
ATOM 1937 N N . ASN A 1 245 ? 68.328 37.013 0.555 1.00 62.40 245 ASN A N 1
ATOM 1938 C CA . ASN A 1 245 ? 69.011 35.821 1.133 1.00 60.23 245 ASN A CA 1
ATOM 1939 C C . ASN A 1 245 ? 70.267 35.461 0.336 1.00 55.73 245 ASN A C 1
ATOM 1940 O O . ASN A 1 245 ? 71.093 34.769 0.899 1.00 59.30 245 ASN A O 1
ATOM 1945 N N . ASP A 1 246 ? 70.423 35.900 -0.913 1.00 54.34 246 ASP A N 1
ATOM 1946 C CA . ASP A 1 246 ? 71.677 35.676 -1.694 1.00 61.61 246 ASP A CA 1
ATOM 1947 C C . ASP A 1 246 ? 72.862 36.500 -1.166 1.00 59.01 246 ASP A C 1
ATOM 1948 O O . ASP A 1 246 ? 73.971 35.993 -1.236 1.00 62.41 246 ASP A O 1
ATOM 1953 N N . CYS A 1 247 ? 72.656 37.746 -0.729 1.00 60.85 247 CYS A N 1
ATOM 1954 C CA . CYS A 1 247 ? 73.745 38.699 -0.375 1.00 57.33 247 CYS A CA 1
ATOM 1955 C C . CYS A 1 247 ? 73.924 38.742 1.160 1.00 47.18 247 CYS A C 1
ATOM 1956 O O . CYS A 1 247 ? 75.000 39.103 1.616 1.00 61.59 247 CYS A O 1
ATOM 1959 N N . ALA A 1 248 ? 72.924 38.339 1.937 1.00 45.36 248 ALA A N 1
ATOM 1960 C CA . ALA A 1 248 ? 72.736 38.710 3.359 1.00 44.83 248 ALA A CA 1
ATOM 1961 C C . ALA A 1 248 ? 73.935 38.262 4.197 1.00 47.06 248 ALA A C 1
ATOM 1962 O O . ALA A 1 248 ? 74.459 39.071 4.964 1.00 47.02 248 ALA A O 1
ATOM 1964 N N . THR A 1 249 ? 74.346 37.005 4.072 1.00 48.52 249 THR A N 1
ATOM 1965 C CA . THR A 1 249 ? 75.424 36.430 4.913 1.00 45.21 249 THR A CA 1
ATOM 1966 C C . THR A 1 249 ? 76.724 37.196 4.675 1.00 43.60 249 THR A C 1
ATOM 1967 O O . THR A 1 249 ? 77.335 37.605 5.664 1.00 42.06 249 THR A O 1
ATOM 1971 N N A GLU A 1 250 ? 77.154 37.432 3.424 0.50 40.46 250 GLU A N 1
ATOM 1972 N N B GLU A 1 250 ? 77.100 37.349 3.408 0.50 39.76 250 GLU A N 1
ATOM 1973 C CA A GLU A 1 250 ? 78.459 38.124 3.190 0.50 42.67 250 GLU A CA 1
ATOM 1974 C CA B GLU A 1 250 ? 78.309 38.101 3.020 0.50 41.10 250 GLU A CA 1
ATOM 1975 C C A GLU A 1 250 ? 78.319 39.644 3.419 0.50 41.82 250 GLU A C 1
ATOM 1976 C C B GLU A 1 250 ? 78.209 39.505 3.647 0.50 41.93 250 GLU A C 1
ATOM 1977 O O A GLU A 1 250 ? 79.377 40.290 3.627 0.50 36.32 250 GLU A O 1
ATOM 1978 O O B GLU A 1 250 ? 79.095 39.863 4.455 0.50 38.08 250 GLU A O 1
ATOM 1989 N N . LEU A 1 251 ? 77.106 40.219 3.400 1.00 41.83 251 LEU A N 1
ATOM 1990 C CA . LEU A 1 251 ? 76.929 41.623 3.874 1.00 44.76 251 LEU A CA 1
ATOM 1991 C C . LEU A 1 251 ? 77.106 41.675 5.391 1.00 34.50 251 LEU A C 1
ATOM 1992 O O . LEU A 1 251 ? 77.851 42.513 5.850 1.00 29.39 251 LEU A O 1
ATOM 1997 N N . LYS A 1 252 ? 76.472 40.774 6.118 1.00 35.08 252 LYS A N 1
ATOM 1998 C CA . LYS A 1 252 ? 76.613 40.742 7.591 1.00 38.44 252 LYS A CA 1
ATOM 1999 C C . LYS A 1 252 ? 78.080 40.513 7.968 1.00 38.73 252 LYS A C 1
ATOM 2000 O O . LYS A 1 252 ? 78.507 41.096 8.977 1.00 37.53 252 LYS A O 1
ATOM 2006 N N . GLU A 1 253 ? 78.849 39.808 7.141 1.00 39.01 253 GLU A N 1
ATOM 2007 C CA . GLU A 1 253 ? 80.258 39.495 7.485 1.00 42.01 253 GLU A CA 1
ATOM 2008 C C . GLU A 1 253 ? 81.075 40.745 7.227 1.00 37.21 253 GLU A C 1
ATOM 2009 O O . GLU A 1 253 ? 81.903 41.092 8.094 1.00 34.10 253 GLU A O 1
ATOM 2015 N N . TRP A 1 254 ? 80.808 41.472 6.144 1.00 32.73 254 TRP A N 1
ATOM 2016 C CA . TRP A 1 254 ? 81.516 42.761 5.942 1.00 31.78 254 TRP A CA 1
ATOM 2017 C C . TRP A 1 254 ? 81.201 43.695 7.110 1.00 29.29 254 TRP A C 1
ATOM 2018 O O . TRP A 1 254 ? 82.087 44.404 7.553 1.00 29.30 254 TRP A O 1
ATOM 2029 N N . PHE A 1 255 ? 79.961 43.676 7.601 1.00 29.66 255 PHE A N 1
ATOM 2030 C CA . PHE A 1 255 ? 79.475 44.642 8.627 1.00 31.69 255 PHE A CA 1
ATOM 2031 C C . PHE A 1 255 ? 79.955 44.203 10.009 1.00 38.37 255 PHE A C 1
ATOM 2032 O O . PHE A 1 255 ? 79.679 44.922 10.969 1.00 36.38 255 PHE A O 1
ATOM 2040 N N . ALA A 1 256 ? 80.654 43.064 10.096 1.00 38.48 256 ALA A N 1
ATOM 2041 C CA . ALA A 1 256 ? 81.280 42.577 11.352 1.00 39.86 256 ALA A CA 1
ATOM 2042 C C . ALA A 1 256 ? 82.717 43.091 11.481 1.00 35.35 256 ALA A C 1
ATOM 2043 O O . ALA A 1 256 ? 83.240 43.021 12.597 1.00 36.98 256 ALA A O 1
ATOM 2045 N N . LEU A 1 257 ? 83.351 43.574 10.405 1.00 30.03 257 LEU A N 1
ATOM 2046 C CA . LEU A 1 257 ? 84.727 44.107 10.510 1.00 31.45 257 LEU A CA 1
ATOM 2047 C C . LEU A 1 257 ? 84.683 45.559 10.970 1.00 32.64 257 LEU A C 1
ATOM 2048 O O . LEU A 1 257 ? 84.062 46.384 10.280 1.00 37.85 257 LEU A O 1
ATOM 2053 N N A HIS A 1 258 ? 85.286 45.852 12.130 0.50 29.36 258 HIS A N 1
ATOM 2054 N N B HIS A 1 258 ? 85.377 45.867 12.058 0.50 33.20 258 HIS A N 1
ATOM 2055 C CA A HIS A 1 258 ? 85.576 47.231 12.610 0.50 27.92 258 HIS A CA 1
ATOM 2056 C CA B HIS A 1 258 ? 85.472 47.222 12.653 0.50 34.35 258 HIS A CA 1
ATOM 2057 C C A HIS A 1 258 ? 86.645 47.813 11.709 0.50 28.64 258 HIS A C 1
ATOM 2058 C C B HIS A 1 258 ? 86.704 47.912 12.031 0.50 32.27 258 HIS A C 1
ATOM 2059 O O A HIS A 1 258 ? 87.530 47.045 11.248 0.50 30.34 258 HIS A O 1
ATOM 2060 O O B HIS A 1 258 ? 87.779 47.306 12.049 0.50 36.35 258 HIS A O 1
ATOM 2073 N N . PHE A 1 259 ? 86.537 49.110 11.446 1.00 30.95 259 PHE A N 1
ATOM 2074 C CA . PHE A 1 259 ? 87.534 49.837 10.621 1.00 33.62 259 PHE A CA 1
ATOM 2075 C C . PHE A 1 259 ? 88.877 49.976 11.373 1.00 35.27 259 PHE A C 1
ATOM 2076 O O . PHE A 1 259 ? 89.915 50.169 10.732 1.00 31.93 259 PHE A O 1
ATOM 2084 N N . GLU A 1 260 ? 88.871 49.935 12.693 1.00 38.12 260 GLU A N 1
ATOM 2085 C CA . GLU A 1 260 ? 90.134 49.967 13.477 1.00 48.19 260 GLU A CA 1
ATOM 208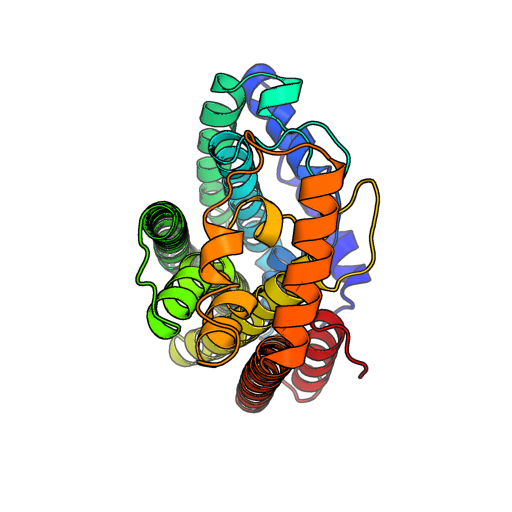6 C C . GLU A 1 260 ? 90.955 48.683 13.308 1.00 42.46 260 GLU A C 1
ATOM 2087 O O . GLU A 1 260 ? 92.133 48.772 13.581 1.00 45.47 260 GLU A O 1
ATOM 2093 N N . ASN A 1 261 ? 90.377 47.582 12.801 1.00 37.46 261 ASN A N 1
ATOM 2094 C CA . ASN A 1 261 ? 91.067 46.285 12.543 1.00 36.12 261 ASN A CA 1
ATOM 2095 C C . ASN A 1 261 ? 91.493 46.201 11.079 1.00 39.19 261 ASN A C 1
ATOM 2096 O O . ASN A 1 261 ? 91.935 45.101 10.631 1.00 36.90 261 ASN A O 1
ATOM 2101 N N . MET A 1 262 ? 91.412 47.319 10.348 1.00 38.77 262 MET A N 1
ATOM 2102 C CA . MET A 1 262 ? 91.590 47.315 8.870 1.00 38.56 262 MET A CA 1
ATOM 2103 C C . MET A 1 262 ? 92.579 48.408 8.457 1.00 35.70 262 MET A C 1
ATOM 2104 O O . MET A 1 262 ? 92.717 49.398 9.183 1.00 35.03 262 MET A O 1
ATOM 2109 N N . THR A 1 263 ? 93.312 48.132 7.388 1.00 39.28 263 THR A N 1
ATOM 2110 C CA . THR A 1 263 ? 94.125 49.103 6.612 1.00 44.59 263 THR A CA 1
ATOM 2111 C C . THR A 1 263 ? 93.216 49.936 5.694 1.00 51.59 263 THR A C 1
ATOM 2112 O O . THR A 1 263 ? 92.132 49.396 5.295 1.00 42.38 263 THR A O 1
ATOM 2116 N N . GLU A 1 264 ? 93.682 51.126 5.271 1.00 58.21 264 GLU A N 1
ATOM 2117 C CA . GLU A 1 264 ? 93.005 52.001 4.270 1.00 54.76 264 GLU A CA 1
ATOM 2118 C C . GLU A 1 264 ? 92.476 51.161 3.108 1.00 52.05 264 GLU A C 1
ATOM 2119 O O . GLU A 1 264 ? 91.268 51.260 2.762 1.00 55.46 264 GLU A O 1
ATOM 2125 N N . GLU A 1 265 ? 93.323 50.305 2.569 1.00 45.30 265 GLU A N 1
ATOM 2126 C CA . GLU A 1 265 ? 93.038 49.582 1.311 1.00 48.50 265 GLU A CA 1
ATOM 2127 C C . GLU A 1 265 ? 91.930 48.565 1.572 1.00 52.74 265 GLU A C 1
ATOM 2128 O O . GLU A 1 265 ? 91.124 48.267 0.634 1.00 48.55 265 GLU A O 1
ATOM 2134 N N . GLN A 1 266 ? 91.893 48.023 2.798 1.00 49.79 266 GLN A N 1
ATOM 2135 C CA . GLN A 1 266 ? 90.856 47.027 3.186 1.00 49.75 266 GLN A CA 1
ATOM 2136 C C . GLN A 1 266 ? 89.520 47.777 3.290 1.00 37.27 266 GLN A C 1
ATOM 2137 O O . GLN A 1 266 ? 88.489 47.217 2.847 1.00 39.04 266 GLN A O 1
ATOM 2143 N N . ILE A 1 267 ? 89.564 48.985 3.851 1.00 36.39 267 ILE A N 1
ATOM 2144 C CA . ILE A 1 267 ? 88.367 49.854 4.041 1.00 41.70 267 ILE A CA 1
ATOM 2145 C C . ILE A 1 267 ? 87.817 50.196 2.644 1.00 41.88 267 ILE A C 1
ATOM 2146 O O . ILE A 1 267 ? 86.629 49.861 2.371 1.00 37.12 267 ILE A O 1
ATOM 2151 N N . ASP A 1 268 ? 88.697 50.637 1.745 1.00 41.00 268 ASP A N 1
ATOM 2152 C CA . ASP A 1 268 ? 88.300 50.968 0.354 1.00 42.56 268 ASP A CA 1
ATOM 2153 C C . ASP A 1 268 ? 87.752 49.712 -0.327 1.00 41.94 268 ASP A C 1
ATOM 2154 O O . ASP A 1 268 ? 86.720 49.821 -0.969 1.00 45.31 268 ASP A O 1
ATOM 2159 N N . GLU A 1 269 ? 88.382 48.549 -0.143 1.00 39.48 269 GLU A N 1
ATOM 2160 C CA . GLU A 1 269 ? 87.826 47.327 -0.780 1.00 39.34 269 GLU A CA 1
ATOM 2161 C C . GLU A 1 269 ? 86.460 47.004 -0.178 1.00 36.49 269 GLU A C 1
ATOM 2162 O O . GLU A 1 269 ? 85.605 46.502 -0.907 1.00 36.34 269 GLU A O 1
ATOM 2168 N N . LYS A 1 270 ? 86.312 47.203 1.129 1.00 35.79 270 LYS A N 1
ATOM 2169 C CA . LYS A 1 270 ? 85.017 46.942 1.797 1.00 37.19 270 LYS A CA 1
ATOM 2170 C C . LYS A 1 270 ? 83.959 47.872 1.194 1.00 31.57 270 LYS A C 1
ATOM 2171 O O . LYS A 1 270 ? 82.886 47.391 0.865 1.00 34.86 270 LYS A O 1
ATOM 2177 N N . LYS A 1 271 ? 84.296 49.145 1.005 1.00 33.72 271 LYS A N 1
ATOM 2178 C CA . LYS A 1 271 ? 83.326 50.116 0.442 1.00 36.99 271 LYS A CA 1
ATOM 2179 C C . LYS A 1 271 ? 82.938 49.719 -0.984 1.00 40.78 271 LYS A C 1
ATOM 2180 O O . LYS A 1 271 ? 81.741 49.652 -1.247 1.00 36.50 271 LYS A O 1
ATOM 2186 N N . GLU A 1 272 ? 83.912 49.371 -1.826 1.00 39.47 272 GLU A N 1
ATOM 2187 C CA . GLU A 1 272 ? 83.607 48.977 -3.233 1.00 39.60 272 GLU A CA 1
ATOM 2188 C C . GLU A 1 272 ? 82.776 47.708 -3.220 1.00 36.91 272 GLU A C 1
ATOM 2189 O O . GLU A 1 272 ? 81.738 47.659 -3.906 1.00 39.87 272 GLU A O 1
ATOM 2195 N N . THR A 1 273 ? 83.122 46.740 -2.380 1.00 38.58 273 THR A N 1
ATOM 2196 C CA . THR A 1 273 ? 82.433 45.432 -2.396 1.00 37.49 273 THR A CA 1
ATOM 2197 C C . THR A 1 273 ? 81.021 45.588 -1.852 1.00 38.39 273 THR A C 1
ATOM 2198 O O . THR A 1 273 ? 80.063 45.001 -2.456 1.00 40.20 273 THR A O 1
ATOM 2202 N N . VAL A 1 274 ? 80.876 46.311 -0.733 1.00 38.62 274 VAL A N 1
ATOM 2203 C CA . VAL A 1 274 ? 79.519 46.503 -0.141 1.00 37.68 274 VAL A CA 1
ATOM 2204 C C . VAL A 1 274 ? 78.664 47.321 -1.122 1.00 34.52 274 VAL A C 1
ATOM 2205 O O . VAL A 1 274 ? 77.507 46.944 -1.344 1.00 33.52 274 VAL A O 1
ATOM 2209 N N . LYS A 1 275 ? 79.211 48.382 -1.720 1.00 34.83 275 LYS A N 1
ATOM 2210 C CA . LYS A 1 275 ? 78.469 49.164 -2.761 1.00 37.57 275 LYS A CA 1
ATOM 2211 C C . LYS A 1 275 ? 77.947 48.192 -3.823 1.00 40.76 275 LYS A C 1
ATOM 2212 O O . LYS A 1 275 ? 76.708 48.202 -4.101 1.00 40.80 275 LYS A O 1
ATOM 2218 N N . VAL A 1 276 ? 78.783 47.257 -4.280 1.00 40.40 276 VAL A N 1
ATOM 2219 C CA . VAL A 1 276 ? 78.330 46.306 -5.336 1.00 38.62 276 VAL A CA 1
ATOM 2220 C C . VAL A 1 276 ? 77.210 45.437 -4.777 1.00 39.72 276 VAL A C 1
ATOM 2221 O O . VAL A 1 276 ? 76.227 45.216 -5.522 1.00 43.75 276 VAL A O 1
ATOM 2225 N N . PHE A 1 277 ? 77.311 44.962 -3.540 1.00 37.27 277 PHE A N 1
ATOM 2226 C CA . PHE A 1 277 ? 76.216 44.154 -2.931 1.00 47.17 277 PHE A CA 1
ATOM 2227 C C . PHE A 1 277 ? 74.928 44.982 -2.825 1.00 44.80 277 PHE A C 1
ATOM 2228 O O . PHE A 1 277 ? 73.825 44.456 -3.002 1.00 46.98 277 PHE A O 1
ATOM 2236 N N . PHE A 1 278 ? 75.059 46.262 -2.513 1.00 41.76 278 PHE A N 1
ATOM 2237 C CA . PHE A 1 278 ? 73.890 47.169 -2.398 1.00 46.73 278 PHE A CA 1
ATOM 2238 C C . PHE A 1 278 ? 73.144 47.169 -3.749 1.00 43.22 278 PHE A C 1
ATOM 2239 O O . PHE A 1 278 ? 71.934 46.940 -3.686 1.00 38.16 278 PHE A O 1
ATOM 2247 N N . GLU A 1 279 ? 73.846 47.356 -4.883 1.00 44.44 279 GLU A N 1
ATOM 2248 C CA . GLU A 1 279 ? 73.250 47.336 -6.257 1.00 45.88 279 GLU A CA 1
ATOM 2249 C C . GLU A 1 279 ? 72.659 45.946 -6.482 1.00 45.91 279 GLU A C 1
ATOM 2250 O O . GLU A 1 279 ? 71.403 45.824 -6.535 1.00 46.51 279 GLU A O 1
ATOM 2256 N N . GLN A 1 280 ? 73.506 44.918 -6.502 1.00 45.18 280 GLN A N 1
ATOM 2257 C CA . GLN A 1 280 ? 73.090 43.568 -6.946 1.00 46.61 280 GLN A CA 1
ATOM 2258 C C . GLN A 1 280 ? 71.965 43.055 -6.052 1.00 45.11 280 GLN A C 1
ATOM 2259 O O . GLN A 1 280 ? 71.133 42.355 -6.563 1.00 54.24 280 GLN A O 1
ATOM 2265 N N . SER A 1 281 ? 71.895 43.393 -4.772 1.00 46.07 281 SER A N 1
ATOM 2266 C CA . SER A 1 281 ? 70.847 42.836 -3.882 1.00 41.97 281 SER A CA 1
ATOM 2267 C C . SER A 1 281 ? 69.467 43.407 -4.217 1.00 42.44 281 SER A C 1
ATOM 2268 O O . SER A 1 281 ? 68.486 42.806 -3.775 1.00 43.72 281 SER A O 1
ATOM 2271 N N . GLY A 1 282 ? 69.384 44.587 -4.836 1.00 46.09 282 GLY A N 1
ATOM 2272 C CA . GLY A 1 282 ? 68.109 45.327 -4.955 1.00 48.53 282 GLY A CA 1
ATOM 2273 C C . GLY A 1 282 ? 67.944 46.406 -3.892 1.00 50.23 282 GLY A C 1
ATOM 2274 O O . GLY A 1 282 ? 66.961 47.152 -3.969 1.00 49.93 282 GLY A O 1
ATOM 2275 N N . GLY A 1 283 ? 68.880 46.493 -2.941 1.00 48.22 283 GLY A N 1
ATOM 2276 C CA . GLY A 1 283 ? 68.847 47.453 -1.826 1.00 46.02 283 GLY A CA 1
ATOM 2277 C C . GLY A 1 283 ? 68.934 48.887 -2.315 1.00 42.07 283 GLY A C 1
ATOM 2278 O O . GLY A 1 283 ? 68.195 49.730 -1.772 1.00 41.66 283 GLY A O 1
ATOM 2279 N N . ALA A 1 284 ? 69.817 49.175 -3.266 1.00 37.47 284 ALA A N 1
ATOM 2280 C CA . ALA A 1 284 ? 69.992 50.538 -3.815 1.00 43.87 284 ALA A CA 1
ATOM 2281 C C . ALA A 1 284 ? 68.679 50.993 -4.481 1.00 46.46 284 ALA A C 1
ATOM 2282 O O . ALA A 1 284 ? 68.168 52.067 -4.154 1.00 43.96 284 ALA A O 1
ATOM 2284 N N . LYS A 1 285 ? 68.117 50.145 -5.335 1.00 50.07 285 LYS A N 1
ATOM 2285 C CA . LYS A 1 285 ? 66.846 50.482 -6.019 1.00 54.60 285 LYS A CA 1
ATOM 2286 C C . LYS A 1 285 ? 65.735 50.649 -4.981 1.00 49.60 285 LYS A C 1
ATOM 2287 O O . LYS A 1 285 ? 64.960 51.583 -5.121 1.00 49.65 285 LYS A O 1
ATOM 2293 N N . ALA A 1 286 ? 65.698 49.793 -3.962 1.00 40.51 286 ALA A N 1
ATOM 2294 C CA . ALA A 1 286 ? 64.621 49.844 -2.956 1.00 39.32 286 ALA A CA 1
ATOM 2295 C C . ALA A 1 286 ? 64.731 51.167 -2.182 1.00 40.84 286 ALA A C 1
ATOM 2296 O O . ALA A 1 286 ? 63.671 51.696 -1.792 1.00 43.14 286 ALA A O 1
ATOM 2298 N N . THR A 1 287 ? 65.944 51.708 -2.069 1.00 36.02 287 THR A N 1
ATOM 2299 C CA . THR A 1 287 ? 66.216 52.983 -1.379 1.00 38.71 287 THR A CA 1
ATOM 2300 C C . THR A 1 287 ? 65.721 54.135 -2.261 1.00 36.86 287 THR A C 1
ATOM 2301 O O . THR A 1 287 ? 64.995 54.999 -1.756 1.00 35.79 287 THR A O 1
ATOM 2305 N N . LEU A 1 288 ? 66.082 54.136 -3.531 1.00 40.64 288 LEU A N 1
ATOM 2306 C CA . LEU A 1 288 ? 65.567 55.132 -4.503 1.00 38.60 288 LEU A CA 1
ATOM 2307 C C . LEU A 1 288 ? 64.036 55.060 -4.546 1.00 39.46 288 LEU A C 1
ATOM 2308 O O . LEU A 1 288 ? 63.423 56.127 -4.576 1.00 42.36 288 LEU A O 1
ATOM 2313 N N . ASP A 1 289 ? 63.440 53.873 -4.471 1.00 34.77 289 ASP A N 1
ATOM 2314 C CA . ASP A 1 289 ? 61.963 53.738 -4.466 1.00 43.35 289 ASP A CA 1
ATOM 2315 C C . ASP A 1 289 ? 61.390 54.405 -3.209 1.00 47.54 289 ASP A C 1
ATOM 2316 O O . ASP A 1 289 ? 60.378 55.108 -3.309 1.00 46.01 289 ASP A O 1
ATOM 2321 N N . ALA A 1 290 ? 61.991 54.180 -2.051 1.00 42.45 290 ALA A N 1
ATOM 2322 C CA . ALA A 1 290 ? 61.454 54.737 -0.798 1.00 39.88 290 ALA A CA 1
ATOM 2323 C C . ALA A 1 290 ? 61.579 56.269 -0.846 1.00 34.91 290 ALA A C 1
ATOM 2324 O O . ALA A 1 290 ? 60.656 56.936 -0.364 1.00 40.44 290 ALA A O 1
ATOM 2326 N N . ILE A 1 291 ? 62.651 56.818 -1.416 1.00 32.94 291 ILE A N 1
ATOM 2327 C CA . ILE A 1 291 ? 62.834 58.295 -1.522 1.00 34.28 291 ILE A CA 1
ATOM 2328 C C . ILE A 1 291 ? 61.728 58.874 -2.414 1.00 38.31 291 ILE A C 1
ATOM 2329 O O . ILE A 1 291 ? 61.130 59.942 -2.059 1.00 35.71 291 ILE A O 1
ATOM 2334 N N . GLU A 1 292 ? 61.517 58.216 -3.552 1.00 38.99 292 GLU A N 1
ATOM 2335 C CA . GLU A 1 292 ? 60.495 58.559 -4.573 1.00 42.65 292 GLU A CA 1
ATOM 2336 C C . GLU A 1 292 ? 59.140 58.539 -3.859 1.00 36.95 292 GLU A C 1
ATOM 2337 O O . GLU A 1 292 ? 58.387 59.512 -3.941 1.00 35.36 292 GLU A O 1
ATOM 2343 N N . SER A 1 293 ? 58.884 57.495 -3.100 1.00 30.70 293 SER A N 1
ATOM 2344 C CA . SER A 1 293 ? 57.588 57.266 -2.442 1.00 34.23 293 SER A CA 1
ATOM 2345 C C . SER A 1 293 ? 57.321 58.364 -1.398 1.00 41.58 293 SER A C 1
ATOM 2346 O O . SER A 1 293 ? 56.195 58.908 -1.365 1.00 41.86 293 SER A O 1
ATOM 2349 N N . TYR A 1 294 ? 58.315 58.690 -0.574 1.00 39.07 294 TYR A N 1
ATOM 2350 C CA . TYR A 1 294 ? 58.152 59.778 0.424 1.00 34.04 294 TYR A CA 1
ATOM 2351 C C . TYR A 1 294 ? 57.984 61.124 -0.282 1.00 33.70 294 TYR A C 1
ATOM 2352 O O . TYR A 1 294 ? 57.252 61.958 0.215 1.00 30.76 294 TYR A O 1
ATOM 2361 N N . THR A 1 295 ? 58.714 61.333 -1.374 1.00 34.45 295 THR A N 1
ATOM 2362 C CA . THR A 1 295 ? 58.599 62.611 -2.113 1.00 34.40 295 THR A CA 1
ATOM 2363 C C . THR A 1 295 ? 57.173 62.760 -2.645 1.00 37.30 295 THR A C 1
ATOM 2364 O O . THR A 1 295 ? 56.616 63.830 -2.486 1.00 38.12 295 THR A O 1
ATOM 2368 N N . GLN A 1 296 ? 56.602 61.693 -3.195 1.00 38.85 296 GLN A N 1
ATOM 2369 C CA . GLN A 1 296 ? 55.223 61.745 -3.735 1.00 40.13 296 GLN A CA 1
ATOM 2370 C C . GLN A 1 296 ? 54.257 62.042 -2.588 1.00 42.68 296 GLN A C 1
ATOM 2371 O O . GLN A 1 296 ? 53.429 62.929 -2.748 1.00 41.70 296 GLN A O 1
ATOM 2377 N N . LYS A 1 297 ? 54.458 61.407 -1.438 1.00 36.15 297 LYS A N 1
ATOM 2378 C CA . LYS A 1 297 ? 53.576 61.630 -0.269 1.00 35.07 297 LYS A CA 1
ATOM 2379 C C . LYS A 1 297 ? 53.643 63.112 0.104 1.00 34.61 297 LYS A C 1
ATOM 2380 O O . LYS A 1 297 ? 52.602 63.683 0.399 1.00 33.48 297 LYS A O 1
ATOM 2386 N N . ALA A 1 298 ? 54.837 63.695 0.058 1.00 33.23 298 ALA A N 1
ATOM 2387 C CA . ALA A 1 298 ? 55.037 65.125 0.375 1.00 34.38 298 ALA A CA 1
ATOM 2388 C C . ALA A 1 298 ? 54.312 65.997 -0.656 1.00 36.97 298 ALA A C 1
ATOM 2389 O O . ALA A 1 298 ? 53.727 66.993 -0.255 1.00 33.65 298 ALA A O 1
ATOM 2391 N N . LEU A 1 299 ? 54.379 65.627 -1.936 1.00 37.58 299 LEU A N 1
ATOM 2392 C CA . LEU A 1 299 ? 53.710 66.403 -3.016 1.00 38.73 299 LEU A CA 1
ATOM 2393 C C . LEU A 1 299 ? 52.189 66.380 -2.816 1.00 32.78 299 LEU A C 1
ATOM 2394 O O . LEU A 1 299 ? 51.588 67.432 -2.929 1.00 38.11 299 LEU A O 1
ATOM 2399 N N . LYS A 1 300 ? 51.614 65.220 -2.513 1.00 34.63 300 LYS A N 1
ATOM 2400 C CA . LYS A 1 300 ? 50.171 65.100 -2.168 1.00 39.84 300 LYS A CA 1
ATOM 2401 C C . LYS A 1 300 ? 49.849 65.940 -0.943 1.00 46.41 300 LYS A C 1
ATOM 2402 O O . LYS A 1 300 ? 48.771 66.595 -0.956 1.00 53.40 300 LYS A O 1
ATOM 2408 N N . ASN A 1 301 ? 50.711 65.965 0.073 1.00 41.50 301 ASN A N 1
ATOM 2409 C CA . ASN A 1 301 ? 50.449 66.838 1.243 1.00 36.75 301 ASN A CA 1
ATOM 2410 C C . ASN A 1 301 ? 50.352 68.288 0.731 1.00 35.72 301 ASN A C 1
ATOM 2411 O O . ASN A 1 301 ? 49.530 69.067 1.261 1.00 36.03 301 ASN A O 1
ATOM 2416 N N . ILE A 1 302 ? 51.215 68.696 -0.198 1.00 35.30 302 ILE A N 1
ATOM 2417 C CA . ILE A 1 302 ? 51.226 70.111 -0.666 1.00 38.13 302 ILE A CA 1
ATOM 2418 C C . ILE A 1 302 ? 49.863 70.428 -1.315 1.00 38.38 302 ILE A C 1
ATOM 2419 O O . ILE A 1 302 ? 49.312 71.496 -1.014 1.00 36.95 302 ILE A O 1
ATOM 2424 N N . GLU A 1 303 ? 49.324 69.503 -2.101 1.00 41.90 303 GLU A N 1
ATOM 2425 C CA . GLU A 1 303 ? 48.051 69.677 -2.837 1.00 46.28 303 GLU A CA 1
ATOM 2426 C C . GLU A 1 303 ? 46.945 69.979 -1.815 1.00 49.39 303 GLU A C 1
ATOM 2427 O O . GLU A 1 303 ? 46.021 70.669 -2.189 1.00 45.84 303 GLU A O 1
ATOM 2433 N N . GLU A 1 304 ? 4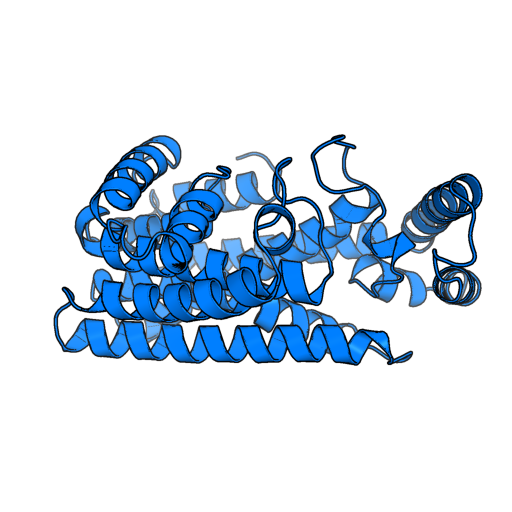7.038 69.463 -0.590 1.00 42.28 304 GLU A N 1
ATOM 2434 C CA . GLU A 1 304 ? 45.940 69.624 0.401 1.00 39.52 304 GLU A CA 1
ATOM 2435 C C . GLU A 1 304 ? 46.119 70.818 1.338 1.00 36.32 304 GLU A C 1
ATOM 2436 O O . GLU A 1 304 ? 45.235 71.041 2.155 1.00 35.47 304 GLU A O 1
ATOM 2442 N N . LEU A 1 305 ? 47.214 71.552 1.222 1.00 34.02 305 LEU A N 1
ATOM 2443 C CA . LEU A 1 305 ? 47.425 72.707 2.122 1.00 38.25 305 LEU A CA 1
ATOM 2444 C C . LEU A 1 305 ? 46.474 73.845 1.748 1.00 43.49 305 LEU A C 1
ATOM 2445 O O . LEU A 1 305 ? 46.130 73.974 0.576 1.00 35.91 305 LEU A O 1
ATOM 2450 N N . SER A 1 306 ? 46.099 74.653 2.735 1.00 36.71 306 SER A N 1
ATOM 2451 C CA . SER A 1 306 ? 45.248 75.840 2.507 1.00 34.09 306 SER A CA 1
ATOM 2452 C C . SER A 1 306 ? 46.153 77.015 2.138 1.00 29.16 306 SER A C 1
ATOM 2453 O O . SER A 1 306 ? 46.331 77.904 2.952 1.00 28.10 306 SER A O 1
ATOM 2456 N N . ILE A 1 307 ? 46.729 76.968 0.942 1.00 32.13 307 ILE A N 1
ATOM 2457 C CA . ILE A 1 307 ? 47.641 78.022 0.412 1.00 32.39 307 ILE A CA 1
ATOM 2458 C C . ILE A 1 307 ? 47.290 78.265 -1.063 1.00 28.01 307 ILE A C 1
ATOM 2459 O O . ILE A 1 307 ? 46.617 77.427 -1.647 1.00 25.43 307 ILE A O 1
ATOM 2464 N N . ALA A 1 308 ? 47.712 79.402 -1.609 1.00 28.99 308 ALA A N 1
ATOM 2465 C CA . ALA A 1 308 ? 47.442 79.766 -3.016 1.00 34.97 308 ALA A CA 1
ATOM 2466 C C . ALA A 1 308 ? 48.158 78.797 -3.961 1.00 39.95 308 ALA A C 1
ATOM 2467 O O . ALA A 1 308 ? 49.256 78.374 -3.633 1.00 41.55 308 ALA A O 1
ATOM 2469 N N . PRO A 1 309 ? 47.588 78.440 -5.130 1.00 41.22 309 PRO A N 1
ATOM 2470 C CA . PRO A 1 309 ? 48.255 77.550 -6.077 1.00 37.28 309 PRO A CA 1
ATOM 2471 C C . PRO A 1 309 ? 49.681 77.946 -6.462 1.00 35.21 309 PRO A C 1
ATOM 2472 O O . PRO A 1 309 ? 50.454 77.026 -6.695 1.00 36.09 309 PRO A O 1
ATOM 2476 N N A GLU A 1 310 ? 49.984 79.251 -6.530 0.50 32.43 310 GLU A N 1
ATOM 2477 N N B GLU A 1 310 ? 50.038 79.233 -6.466 0.50 30.27 310 GLU A N 1
ATOM 2478 C CA A GLU A 1 310 ? 51.382 79.724 -6.698 0.50 36.73 310 GLU A CA 1
ATOM 2479 C CA B GLU A 1 310 ? 51.437 79.666 -6.736 0.50 32.99 310 GLU A CA 1
ATOM 2480 C C A GLU A 1 310 ? 52.198 78.997 -5.612 0.50 39.66 310 GLU A C 1
ATOM 2481 C C B GLU A 1 310 ? 52.352 79.388 -5.523 0.50 38.47 310 GLU A C 1
ATOM 2482 O O A GLU A 1 310 ? 53.105 78.207 -5.977 0.50 30.18 310 GLU A O 1
ATOM 2483 O O B GLU A 1 310 ? 53.598 79.537 -5.650 0.50 29.25 310 GLU A O 1
ATOM 2494 N N . SER A 1 311 ? 51.757 79.135 -4.352 1.00 41.21 311 SER A N 1
ATOM 2495 C CA . SER A 1 311 ? 52.491 78.722 -3.136 1.00 37.26 311 SER A CA 1
ATOM 2496 C C . SER A 1 311 ? 52.741 77.216 -3.257 1.00 34.25 311 SER A C 1
ATOM 2497 O O . SER A 1 311 ? 53.857 76.817 -3.098 1.00 33.82 311 SER A O 1
ATOM 2500 N N . LYS A 1 312 ? 51.760 76.451 -3.689 1.00 31.85 312 LYS A N 1
ATOM 2501 C CA . LYS A 1 312 ? 51.914 75.011 -3.937 1.00 36.22 312 LYS A CA 1
ATOM 2502 C C . LYS A 1 312 ? 52.937 74.692 -5.040 1.00 42.65 312 LYS A C 1
ATOM 2503 O O . LYS A 1 312 ? 53.573 73.611 -4.962 1.00 42.29 312 LYS A O 1
ATOM 2509 N N . LYS A 1 313 ? 52.970 75.510 -6.091 1.00 39.23 313 LYS A N 1
ATOM 2510 C CA . LYS A 1 313 ? 53.936 75.329 -7.201 1.00 48.00 313 LYS A CA 1
ATOM 2511 C C . LYS A 1 313 ? 55.346 75.614 -6.687 1.00 44.77 313 LYS A C 1
ATOM 2512 O O . LYS A 1 313 ? 56.241 74.832 -6.968 1.00 49.53 313 LYS A O 1
ATOM 2518 N N . GLN A 1 314 ? 55.504 76.693 -5.930 1.00 44.67 314 GLN A N 1
ATOM 2519 C CA . GLN A 1 314 ? 56.818 77.070 -5.363 1.00 44.82 314 GLN A CA 1
ATOM 2520 C C . GLN A 1 314 ? 57.272 75.927 -4.438 1.00 46.83 314 GLN A C 1
ATOM 2521 O O . GLN A 1 314 ? 58.396 75.455 -4.597 1.00 39.49 314 GLN A O 1
ATOM 2527 N N . LEU A 1 315 ? 56.393 75.442 -3.570 1.00 41.55 315 LEU A N 1
ATOM 2528 C CA . LEU A 1 315 ? 56.739 74.416 -2.564 1.00 44.00 315 LEU A CA 1
ATOM 2529 C C . LEU A 1 315 ? 57.030 73.113 -3.296 1.00 42.50 315 LEU A C 1
ATOM 2530 O O . LEU A 1 315 ? 57.875 72.366 -2.810 1.00 35.39 315 LEU A O 1
ATOM 2535 N N . THR A 1 316 ? 56.301 72.834 -4.377 1.00 39.83 316 THR A N 1
ATOM 2536 C CA . THR A 1 316 ? 56.424 71.560 -5.114 1.00 39.18 316 THR A CA 1
ATOM 2537 C C . THR A 1 316 ? 57.804 71.546 -5.777 1.00 41.86 316 THR A C 1
ATOM 2538 O O . THR A 1 316 ? 58.492 70.526 -5.681 1.00 40.28 316 THR A O 1
ATOM 2542 N N . ASP A 1 317 ? 58.187 72.666 -6.364 1.00 37.66 317 ASP A N 1
ATOM 2543 C CA . ASP A 1 317 ? 59.494 72.856 -7.023 1.00 39.82 317 ASP A CA 1
ATOM 2544 C C . ASP A 1 317 ? 60.596 72.795 -5.978 1.00 41.28 317 ASP A C 1
ATOM 2545 O O . ASP A 1 317 ? 61.671 72.295 -6.301 1.00 43.54 317 ASP A O 1
ATOM 2550 N N . PHE A 1 318 ? 60.400 73.413 -4.823 1.00 36.92 318 PHE A N 1
ATOM 2551 C CA . PHE A 1 318 ? 61.441 73.431 -3.767 1.00 37.60 318 PHE A CA 1
ATOM 2552 C C . PHE A 1 318 ? 61.710 71.983 -3.303 1.00 37.88 318 PHE A C 1
ATOM 2553 O O . PHE A 1 318 ? 62.849 71.595 -3.197 1.00 42.23 318 PHE A O 1
ATOM 2561 N N . SER A 1 319 ? 60.662 71.194 -3.150 1.00 34.35 319 SER A N 1
ATOM 2562 C CA . SER A 1 319 ? 60.703 69.793 -2.710 1.00 37.96 319 SER A CA 1
ATOM 2563 C C . SER A 1 319 ? 61.459 68.976 -3.755 1.00 45.75 319 SER A C 1
ATOM 2564 O O . SER A 1 319 ? 62.301 68.153 -3.372 1.00 43.08 319 SER A O 1
ATOM 2567 N N . LEU A 1 320 ? 61.149 69.167 -5.030 1.00 45.52 320 LEU A N 1
ATOM 2568 C CA . LEU A 1 320 ? 61.846 68.422 -6.102 1.00 44.24 320 LEU A CA 1
ATOM 2569 C C . LEU A 1 320 ? 63.316 68.888 -6.158 1.00 40.99 320 LEU A C 1
ATOM 2570 O O . LEU A 1 320 ? 64.157 68.033 -6.102 1.00 42.75 320 LEU A O 1
ATOM 2575 N N . GLN A 1 321 ? 63.588 70.178 -6.078 1.00 38.28 321 GLN A N 1
ATOM 2576 C CA . GLN A 1 321 ? 64.998 70.626 -6.121 1.00 43.88 321 GLN A CA 1
ATOM 2577 C C . GLN A 1 321 ? 65.779 70.032 -4.938 1.00 48.00 321 GLN A C 1
ATOM 2578 O O . GLN A 1 321 ? 66.912 69.625 -5.152 1.00 47.43 321 GLN A O 1
ATOM 2584 N N . LEU A 1 322 ? 65.170 69.949 -3.754 1.00 45.14 322 LEU A N 1
ATOM 2585 C CA . LEU A 1 322 ? 65.858 69.489 -2.516 1.00 40.10 322 LEU A CA 1
ATOM 2586 C C . LEU A 1 322 ? 66.305 68.043 -2.734 1.00 39.74 322 LEU A C 1
ATOM 2587 O O . LEU A 1 322 ? 67.417 67.721 -2.335 1.00 37.98 322 LEU A O 1
ATOM 2592 N N . MET A 1 323 ? 65.496 67.263 -3.444 1.00 35.98 323 MET A N 1
ATOM 2593 C CA . MET A 1 323 ? 65.700 65.808 -3.664 1.00 38.30 323 MET A CA 1
ATOM 2594 C C . MET A 1 323 ? 66.541 65.565 -4.922 1.00 42.75 323 MET A C 1
ATOM 2595 O O . MET A 1 323 ? 66.505 64.459 -5.444 1.00 43.98 323 MET A O 1
ATOM 2600 N N . GLY A 1 324 ? 67.253 66.592 -5.373 1.00 45.22 324 GLY A N 1
ATOM 2601 C CA . GLY A 1 324 ? 68.115 66.582 -6.576 1.00 57.92 324 GLY A CA 1
ATOM 2602 C C . GLY A 1 324 ? 67.394 66.213 -7.875 1.00 68.63 324 GLY A C 1
ATOM 2603 O O . GLY A 1 324 ? 68.075 65.677 -8.769 1.00 79.35 324 GLY A O 1
ATOM 2604 N N . ARG A 1 325 ? 66.085 66.489 -7.996 1.00 79.36 325 ARG A N 1
ATOM 2605 C CA . ARG A 1 325 ? 65.261 66.345 -9.238 1.00 83.25 325 ARG A CA 1
ATOM 2606 C C . ARG A 1 325 ? 65.027 67.738 -9.868 1.00 91.92 325 ARG A C 1
ATOM 2607 O O . ARG A 1 325 ? 65.499 68.761 -9.311 1.00 83.19 325 ARG A O 1
ATOM 2615 N N . LYS A 1 326 ? 64.334 67.775 -11.003 1.00 111.22 326 LYS A N 1
ATOM 2616 C CA . LYS A 1 326 ? 64.125 69.075 -11.689 1.00 114.91 326 LYS A CA 1
ATOM 2617 C C . LYS A 1 326 ? 62.641 69.440 -11.671 1.00 106.33 326 LYS A C 1
ATOM 2618 O O . LYS A 1 326 ? 61.806 68.539 -11.506 1.00 91.79 326 LYS A O 1
ATOM 2624 N N . SER A 1 327 ? 62.361 70.735 -11.812 1.00 112.34 327 SER A N 1
ATOM 2625 C CA . SER A 1 327 ? 60.983 71.294 -11.727 1.00 106.79 327 SER A CA 1
ATOM 2626 C C . SER A 1 327 ? 60.181 70.965 -12.992 1.00 95.87 327 SER A C 1
ATOM 2627 O O . SER A 1 327 ? 59.102 71.511 -13.177 1.00 92.94 327 SER A O 1
#

CATH classification: 1.10.600.10

Solvent-accessible surface area: 16107 Å² total; per-residue (Å²): 38,79,91,38,159,45,3,50,71,51,0,73,108,52,13,169,67,75,12,92,36,83,149,89,49,53,31,42,66,0,0,66,42,5,10,115,23,39,33,100,26,11,38,0,2,0,0,0,3,0,0,34,16,30,69,18,73,14,171,74,0,0,20,0,0,0,0,0,10,0,2,33,9,24,21,35,0,38,37,4,32,134,76,78,24,85,88,56,144,28,111,91,2,1,16,112,103,76,71,71,112,20,0,81,107,0,0,63,14,0,45,105,32,0,65,151,22,0,103,123,32,81,187,104,51,71,141,50,0,34,109,4,1,43,115,1,12,115,38,11,74,82,0,41,96,63,27,77,61,16,118,123,67,143,100,15,49,26,96,65,8,35,67,5,4,76,18,53,30,0,0,8,2,0,0,0,0,12,0,0,0,3,7,28,56,29,96,121,169,22,7,99,63,0,40,66,0,0,21,23,1,2,11,0,51,30,0,33,52,4,43,81,8,2,46,13,138,112,109,130,128,32,114,70,33,0,10,26,3,44,69,32,63,37,13,17,2,11,6,46,0,41,100,42,140,136,12,13,95,86,0,108,105,41,22,79,80,79,66,129,128,29,75,124,140,91,9,74,106,1,26,102,35,0,34,66,34,4,101,136,15,33,0,11,142,26,0,82,73,12,16,77,51,35,0,59,107,0,23,127,31,2,118,120,5,83,19,53,109,109,6,50,141,56,0,37,39,18,0,22,107,15,13,72,104,195,100

InterPro domains:
  IPR000092 Polyprenyl synthetase-like [PF00348] (27-261)
  IPR000092 Polyprenyl synthetase-like [cd00685] (22-244)
  IPR008949 Isoprenoid synthase domain superfamily [G3DSA:1.10.600.10] (2-326)
  IPR008949 Isoprenoid synthase domain superfamily [SSF48576] (10-326)
  IPR033749 Polyprenyl synthetase, conserved site [PS00444] (201-213)
  IPR033749 Polyprenyl synthetase, conserved site [PS00723] (76-90)

Radius of gyration: 20.39 Å; Cα contacts (8 Å, |Δi|>4): 446; chains: 1; bounding box: 50×56×40 Å

Nearest PDB structures (foldseek):
  6kd7-assembly1_A  TM=1.003E+00  e=3.551E-44  Nonlabens dokdonensis DSW-6
  3nf2-assembly1_A-2  TM=8.949E-01  e=4.207E-15  Streptomyces coelicolor
  3mzv-assembly1_B  TM=8.943E-01  e=5.220E-15  Rhodobacter capsulatus
  3aq0-assembly3_E  TM=8.351E-01  e=1.745E-11  Arabidopsis thaliana
  3aq0-assembly1_A  TM=8.262E-01  e=4.509E-11  Arabidopsis thaliana

Secondary structure (DSSP, 8-state):
---HHHHHHHHHHHHHHH----SSHHHHHHHHHHHTS-S--HHHHHHHHHHHHHT--HHHHHHHHHHHHHHHHHHHHHHHHHTT--EETTEE-HHHHS-HHHHHHHHHHHHHHHHHTTTTS-HHHHHHHHHHHHHHHHHHHHHHHHHHHHTT-S---HHHHHHHHIIIIIHHHHHHHHHHHHHTT--HHHHHHHHHHHHHHHHHHHHHHHHHHHHSPP-TTSPPTTHHHHTT---HHHHHHTTSTTTHHHHHHHTTS-GGGS-HHHHHHHHHHHHHHHHHHTHHHHHHHHHHHHHHHHHHHHHTSSS-HHHHHHHHHHHHHHTT---

Sequence (327 aa):
MNTLKSLRTTFLEELKSKVTATEPAGLYDPVHYILDLGGKRLRPLLTLMSAEMYGATAKDAMNAAIAVEVFHNFTLLHDDIMDAADLRRGKETVHKKWDVNTGILTGDAMLIMAYRLFEDYDKDKFYQLNKVFSRTALEVCEGQQHDVDFETRDDVSVPEYLNMIKLKTSVLVGCALQMGAIIAGVDEKEQELIYDYGINLGLAFQLMDDYLDAFGDPETFGKEVGGDIRENKKTYLYLKSIENNDCATEELKEWFALHHFENMTEEQIDEKKETVKVFFEQSGGAKATLDAIESYTQKALKNIEELSIAPEESKKQLTDFSLQLMGRKS

B-factor: mean 39.2, std 15.38, range [17.61, 122.49]

Foldseek 3Di:
DDDLVVLVVVLVVVLPVLLDDPPPVLQCVVLVVLLPLDDSLLLLVLLQLLLVQLPHHSVLSNLLSSLLSLLVSLVVLLVCLVVVPQDDSLHGRPCNVPRSVSSVRNSVVSNVSSLVSLVPDDPQLNVVLCVLVVVLSVLLVVLVVLQVVVLPDPDAAPVSQLSSQLSNWQQSQLSSSLSSCSSSVHDPVLSVLSSVLSSLLRSLLVLLVVLCLLVNDDDPSDRHRCPCLQQLRCHQLNNQLLVQVVCNVVSVVSSPDHNVNDDPVRSVVSSVVVSVSSVVSCSSVVSVVSSVVSLVVSLVSLVPHPGDVVSSVVVNQVSQVSSVHHD